Protein AF-X1RRY5-F1 (afdb_monomer)

Secondary structure (DSSP, 8-state):
---HHHHHHHHHHHHHHHHHT-HHHHHHHHHHHTHHHHHHHHHHHHHHHHHHHHHHHHHHHHHHHHHHHIIIIIHHHHHHHHHHH--TT--SEEEEEEEEEE-TTS-EEEEEEEEEEEETTEEES-STTTS-HHHHHHHHHHHHHHHHHSTT---SEEEEES--SS--HHHHHHHHHHHHHHHHTT-EEEEE-S-HHHHHHHHTT-

pLDDT: mean 76.03, std 10.31, range [38.22, 95.12]

Mean predicted aligned error: 13.58 Å

Organism: NCBI:txid412755

Solvent-accessible surface area (backbone atoms only — not comparable to full-atom values): 11844 Å² total; per-residue (Å²): 135,84,57,75,69,56,59,55,49,53,54,52,49,52,55,51,26,58,76,68,72,39,50,72,56,53,53,51,48,54,51,62,74,39,39,69,58,54,50,50,50,53,53,50,51,52,50,52,51,52,49,51,52,50,50,52,52,51,54,42,52,52,37,53,52,51,48,50,52,42,45,68,55,47,29,55,48,24,48,60,45,44,64,57,55,57,64,100,83,66,73,70,62,40,83,69,41,57,48,59,51,56,41,99,86,65,49,65,66,48,90,51,81,41,62,35,17,30,36,87,92,37,79,44,97,47,23,82,81,69,49,54,72,66,56,50,46,52,47,50,50,25,45,53,49,43,56,54,70,39,93,84,49,89,60,58,57,48,82,41,72,52,80,67,79,88,70,57,75,67,47,51,54,33,48,53,54,50,53,51,55,42,44,77,68,69,33,46,76,48,78,46,62,89,50,64,64,62,52,52,59,57,57,73,76,110

InterPro domains:
  IPR027417 P-loop containing nucleoside triphosphate hydrolase [G3DSA:3.40.50.300] (3-206)
  IPR027417 P-loop containing nucleoside triphosphate hydrolase [SSF52540] (44-201)

Foldseek 3Di:
DPDPVVVVVVVVVCVVCVVVVNNVVVVVVVCVVCVVVVVVVVVVVVVVVVVVVVVLVVQQVVLVVLQCCQAPQVFVQLQVQLVLLDDPPDAQKAFPGKDADADPVRGGPHSDIFTWIDGPNHTDPHSVVVDDPQSVLSSVVSSQLSVCPDPPNPALEDEEEASDDDDDPVSLVSVLVVVLVSVVVSHHYHYHHPDPVSVVSNVVSD

Nearest PDB structures (foldseek):
  1f2u-assembly1_D  TM=7.665E-01  e=2.474E-08  Pyrococcus furiosus
  4ncj-assembly3_C  TM=6.886E-01  e=1.587E-07  Pyrococcus furiosus DSM 3638
  3qks-assembly1_B  TM=6.346E-01  e=1.402E-07  Pyrococcus furiosus
  1f2t-assembly1_B  TM=6.548E-01  e=1.688E-07  Pyrococcus furiosus
  3qkt-assembly1_B  TM=6.206E-01  e=3.136E-07  Pyrococcus furiosus

Radius of gyration: 31.59 Å; Cα contacts (8 Å, |Δi|>4): 177; chains: 1; bounding box: 69×40×79 Å

Structure (mmCIF, N/CA/C/O backbone):
data_AF-X1RRY5-F1
#
_entry.id   AF-X1RRY5-F1
#
loop_
_atom_site.group_PDB
_atom_site.id
_atom_site.type_symbol
_atom_site.label_atom_id
_atom_site.label_alt_id
_atom_site.label_comp_id
_atom_site.label_asym_id
_atom_site.label_entity_id
_atom_site.label_seq_id
_atom_site.pdbx_PDB_ins_code
_atom_site.Cartn_x
_atom_site.Cartn_y
_atom_site.Cartn_z
_atom_site.occupancy
_atom_site.B_iso_or_equiv
_atom_site.auth_seq_id
_atom_site.auth_comp_id
_atom_site.auth_asym_id
_atom_site.auth_atom_id
_atom_site.pdbx_PDB_model_num
ATOM 1 N N . TRP A 1 1 ? 42.798 -5.685 -22.541 1.00 38.22 1 TRP A N 1
ATOM 2 C CA . TRP A 1 1 ? 44.192 -5.274 -22.764 1.00 38.22 1 TRP A CA 1
ATOM 3 C C . TRP A 1 1 ? 44.321 -4.866 -24.220 1.00 38.22 1 TRP A C 1
ATOM 5 O O . TRP A 1 1 ? 44.500 -5.732 -25.066 1.00 38.22 1 TRP A O 1
ATOM 15 N N . VAL A 1 2 ? 44.098 -3.585 -24.525 1.00 46.69 2 VAL A N 1
ATOM 16 C CA . VAL A 1 2 ? 44.410 -3.027 -25.852 1.00 46.69 2 VAL A CA 1
ATOM 17 C C . VAL A 1 2 ? 45.930 -2.854 -25.893 1.00 46.69 2 VAL A C 1
ATOM 19 O O . VAL A 1 2 ? 46.522 -2.419 -24.906 1.00 46.69 2 VAL A O 1
ATOM 22 N N . SER A 1 3 ? 46.572 -3.341 -26.953 1.00 50.16 3 SER A N 1
ATOM 23 C CA . SER A 1 3 ? 48.033 -3.338 -27.069 1.00 50.16 3 SER A CA 1
ATOM 24 C C . SER A 1 3 ? 48.524 -1.908 -27.328 1.00 50.16 3 SER A C 1
ATOM 26 O O . SER A 1 3 ? 47.994 -1.283 -28.241 1.00 50.16 3 SER A O 1
ATOM 28 N N . PRO A 1 4 ? 49.553 -1.400 -26.624 1.00 57.72 4 PRO A N 1
ATOM 29 C CA . PRO A 1 4 ? 50.087 -0.042 -26.821 1.00 57.72 4 PRO A CA 1
ATOM 30 C C . PRO A 1 4 ? 50.604 0.234 -28.249 1.00 57.72 4 PRO A C 1
ATOM 32 O O . PRO A 1 4 ? 50.791 1.382 -28.638 1.00 57.72 4 PRO A O 1
ATOM 35 N N . MET A 1 5 ? 50.804 -0.814 -29.057 1.00 55.56 5 MET A N 1
ATOM 36 C CA . MET A 1 5 ? 51.104 -0.713 -30.491 1.00 55.56 5 MET A CA 1
ATOM 37 C C . MET A 1 5 ? 49.895 -0.303 -31.353 1.00 55.56 5 MET A C 1
ATOM 39 O O . MET A 1 5 ? 50.088 0.249 -32.431 1.00 55.56 5 MET A O 1
ATOM 43 N N . SER A 1 6 ? 48.667 -0.577 -30.901 1.00 62.84 6 SER A N 1
ATOM 44 C CA . SER A 1 6 ? 47.429 -0.202 -31.599 1.00 62.84 6 SER A CA 1
ATOM 45 C C . SER A 1 6 ? 47.224 1.309 -31.552 1.00 62.84 6 SER A C 1
ATOM 47 O O . SER A 1 6 ? 47.024 1.936 -32.587 1.00 62.84 6 SER A O 1
ATOM 49 N N . ASP A 1 7 ? 47.384 1.893 -30.364 1.00 65.19 7 ASP A N 1
ATOM 50 C CA . ASP A 1 7 ? 47.193 3.326 -30.126 1.00 65.19 7 ASP A CA 1
ATOM 51 C C . ASP A 1 7 ? 48.247 4.161 -30.873 1.00 65.19 7 ASP A C 1
ATOM 53 O O . ASP A 1 7 ? 47.936 5.185 -31.475 1.00 65.19 7 ASP A O 1
ATOM 57 N N . ALA A 1 8 ? 49.499 3.687 -30.913 1.00 68.31 8 ALA A N 1
ATOM 58 C CA . ALA A 1 8 ? 50.568 4.339 -31.668 1.00 68.31 8 ALA A CA 1
ATOM 59 C C . ALA A 1 8 ? 50.309 4.340 -33.187 1.00 68.31 8 ALA A C 1
ATOM 61 O O . ALA A 1 8 ? 50.636 5.316 -33.861 1.00 68.31 8 ALA A O 1
ATOM 62 N N . ASN A 1 9 ? 49.707 3.272 -33.721 1.00 70.12 9 ASN A N 1
ATOM 63 C CA . ASN A 1 9 ? 49.341 3.182 -35.135 1.00 70.12 9 ASN A CA 1
ATOM 64 C C . ASN A 1 9 ? 48.160 4.092 -35.494 1.00 70.12 9 ASN A C 1
ATOM 66 O O . ASN A 1 9 ? 48.174 4.688 -36.568 1.00 70.12 9 ASN A O 1
ATOM 70 N N . GLU A 1 10 ? 47.158 4.219 -34.619 1.00 72.06 10 GLU A N 1
ATOM 71 C CA . GLU A 1 10 ? 46.027 5.132 -34.841 1.00 72.06 10 GLU A CA 1
ATOM 72 C C . GLU A 1 10 ? 46.480 6.598 -34.862 1.00 72.06 10 GLU A C 1
ATOM 74 O O . GLU A 1 10 ? 46.083 7.349 -35.753 1.00 72.06 10 GLU A O 1
ATOM 79 N N . ILE A 1 11 ? 47.386 6.986 -33.956 1.00 74.88 11 ILE A N 1
ATOM 80 C CA . ILE A 1 11 ? 47.962 8.342 -33.909 1.00 74.88 11 ILE A CA 1
ATOM 81 C C . ILE A 1 11 ? 48.774 8.645 -35.179 1.00 74.88 11 ILE A C 1
ATOM 83 O O . ILE A 1 11 ? 48.648 9.721 -35.758 1.00 74.88 11 ILE A O 1
ATOM 87 N N . LEU A 1 12 ? 49.584 7.687 -35.643 1.00 70.62 12 LEU A N 1
ATOM 88 C CA . LEU A 1 12 ? 50.379 7.835 -36.867 1.00 70.62 12 LEU A CA 1
ATOM 89 C C . LEU A 1 12 ? 49.506 7.949 -38.120 1.00 70.62 12 LEU A C 1
ATOM 91 O O . LEU A 1 12 ? 49.808 8.761 -38.989 1.00 70.62 12 LEU A O 1
ATOM 95 N N . LYS A 1 13 ? 48.431 7.156 -38.209 1.00 73.12 13 LYS A N 1
ATOM 96 C CA . LYS A 1 13 ? 47.470 7.203 -39.320 1.00 73.12 13 LYS A CA 1
ATOM 97 C C . LYS A 1 13 ? 46.772 8.567 -39.376 1.00 73.12 13 LYS A C 1
ATOM 99 O O . LYS A 1 13 ? 46.723 9.172 -40.439 1.00 73.12 13 LYS A O 1
ATOM 104 N N . HIS A 1 14 ? 46.340 9.084 -38.224 1.00 74.50 14 HIS A N 1
ATOM 105 C CA . HIS A 1 14 ? 45.691 10.392 -38.113 1.00 74.50 14 HIS A CA 1
ATOM 106 C C . HIS A 1 14 ? 46.596 11.551 -38.570 1.00 74.50 14 HIS A C 1
ATOM 108 O O . HIS A 1 14 ? 46.177 12.382 -39.369 1.00 74.50 14 HIS A O 1
ATOM 114 N N . GLU A 1 15 ? 47.850 11.599 -38.111 1.00 73.75 15 GLU A N 1
ATOM 115 C CA . GLU A 1 15 ? 48.814 12.627 -38.545 1.00 73.75 15 GLU A CA 1
ATOM 116 C C . GLU A 1 15 ? 49.152 12.519 -40.042 1.00 73.75 15 GLU A C 1
ATOM 118 O O . GLU A 1 15 ? 49.325 13.530 -40.723 1.00 73.75 15 GLU A O 1
ATOM 123 N N . LEU A 1 16 ? 49.217 11.299 -40.586 1.00 71.75 16 LEU A N 1
ATOM 124 C CA . LEU A 1 16 ? 49.472 11.081 -42.012 1.00 71.75 16 LEU A CA 1
ATOM 125 C C . LEU A 1 16 ? 48.303 11.572 -42.882 1.00 71.75 16 LEU A C 1
ATOM 127 O O . LEU A 1 16 ? 48.531 12.214 -43.908 1.00 71.75 16 LEU A O 1
ATOM 131 N N . ASP A 1 17 ? 47.069 11.298 -42.456 1.00 73.88 17 ASP A N 1
ATOM 132 C CA . ASP A 1 17 ? 45.843 11.708 -43.147 1.00 73.88 17 ASP A CA 1
ATOM 133 C C . ASP A 1 17 ? 45.640 13.230 -43.107 1.00 73.88 17 ASP A C 1
ATOM 135 O O . ASP A 1 17 ? 45.207 13.818 -44.102 1.00 73.88 17 ASP A O 1
ATOM 1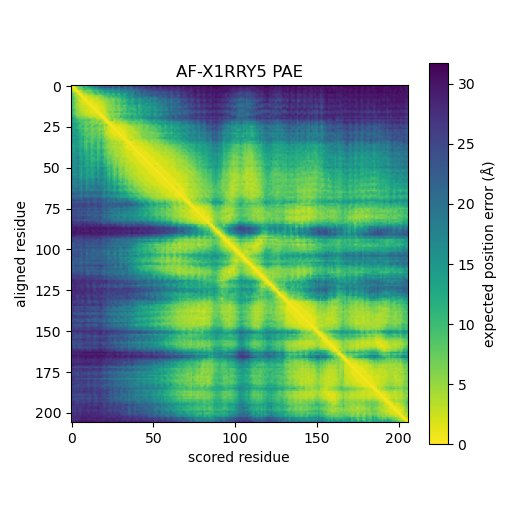39 N N . ALA A 1 18 ? 46.034 13.875 -42.003 1.00 76.31 18 ALA A N 1
ATOM 140 C CA . ALA A 1 18 ? 46.035 15.328 -41.858 1.00 76.31 18 ALA A CA 1
ATOM 141 C C . ALA A 1 18 ? 47.017 16.012 -42.815 1.00 76.31 18 ALA A C 1
ATOM 143 O O . ALA A 1 18 ? 46.678 16.975 -43.505 1.00 76.31 18 ALA A O 1
ATOM 144 N N . VAL A 1 19 ? 48.234 15.472 -42.924 1.00 75.50 19 VAL A N 1
ATOM 145 C CA . VAL A 1 19 ? 49.254 15.974 -43.857 1.00 75.50 19 VAL A CA 1
ATOM 146 C C . VAL A 1 19 ? 48.857 15.727 -45.319 1.00 75.50 19 VAL A C 1
ATOM 148 O O . VAL A 1 19 ? 49.171 16.543 -46.187 1.00 75.50 19 VAL A O 1
ATOM 151 N N . ALA A 1 20 ? 48.159 14.625 -45.605 1.00 75.19 20 ALA A N 1
ATOM 152 C CA . ALA A 1 20 ? 47.679 14.281 -46.943 1.00 75.19 20 ALA A CA 1
ATOM 153 C C . ALA A 1 20 ? 46.374 15.000 -47.344 1.00 75.19 20 ALA A C 1
ATOM 155 O O . ALA A 1 20 ? 46.004 14.968 -48.521 1.00 75.19 20 ALA A O 1
ATOM 156 N N . GLY A 1 21 ? 45.681 15.652 -46.400 1.00 75.06 21 GLY A N 1
ATOM 157 C CA . GLY A 1 21 ? 44.377 16.282 -46.626 1.00 75.06 21 GLY A CA 1
ATOM 158 C C . GLY A 1 21 ? 43.253 15.276 -46.908 1.00 75.06 21 GLY A C 1
ATOM 159 O O . GLY A 1 21 ? 42.285 15.613 -47.587 1.00 75.06 21 GLY A O 1
ATOM 160 N N . THR A 1 22 ? 43.394 14.032 -46.437 1.00 79.31 22 THR A N 1
ATOM 161 C CA . THR A 1 22 ? 42.463 12.915 -46.681 1.00 79.31 22 THR A CA 1
ATOM 162 C C . THR A 1 22 ? 41.660 12.514 -45.447 1.00 79.31 22 THR A C 1
ATOM 164 O O . THR A 1 22 ? 41.006 11.474 -45.466 1.00 79.31 22 THR A O 1
ATOM 167 N N . GLU A 1 23 ? 41.668 13.337 -44.396 1.00 76.38 23 GLU A N 1
ATOM 168 C CA . GLU A 1 23 ? 40.960 13.105 -43.127 1.00 76.38 23 GLU A CA 1
ATOM 169 C C . GLU A 1 23 ? 39.504 12.654 -43.342 1.00 76.38 23 GLU A C 1
ATOM 171 O O . GLU A 1 23 ? 39.083 11.612 -42.835 1.00 76.38 23 GLU A O 1
ATOM 176 N N . ASP A 1 24 ? 38.762 13.369 -44.192 1.00 73.50 24 ASP A N 1
ATOM 177 C CA . ASP A 1 24 ? 37.364 13.058 -44.512 1.00 73.50 24 ASP A CA 1
ATOM 178 C C . ASP A 1 24 ? 37.197 11.687 -45.195 1.00 73.50 24 ASP A C 1
ATOM 180 O O . ASP A 1 24 ? 36.213 10.977 -44.972 1.00 73.50 24 ASP A O 1
ATOM 184 N N . ILE A 1 25 ? 38.168 11.286 -46.024 1.00 76.62 25 ILE A N 1
ATOM 185 C CA . ILE A 1 25 ? 38.157 10.007 -46.747 1.00 76.62 25 ILE A CA 1
ATOM 186 C C . ILE A 1 25 ? 38.463 8.856 -45.786 1.00 76.62 25 ILE A C 1
ATOM 188 O O . ILE A 1 25 ? 37.812 7.814 -45.862 1.00 76.62 25 ILE A O 1
ATOM 192 N N . SER A 1 26 ? 39.392 9.043 -44.851 1.00 76.69 26 SER A N 1
ATOM 193 C CA . SER A 1 26 ? 39.705 8.041 -43.827 1.00 76.69 26 SER A CA 1
ATOM 194 C C . SER A 1 26 ? 38.541 7.810 -42.868 1.00 76.69 26 SER A C 1
ATOM 196 O O . SER A 1 26 ? 38.228 6.661 -42.558 1.00 76.69 26 SER A O 1
ATOM 198 N N . ILE A 1 27 ? 37.818 8.867 -42.488 1.00 78.00 27 ILE A N 1
ATOM 199 C CA . ILE A 1 27 ? 36.580 8.746 -41.704 1.00 78.00 27 ILE A CA 1
ATOM 200 C C . ILE A 1 27 ? 35.523 7.949 -42.481 1.00 78.00 27 ILE A C 1
ATOM 202 O O . ILE A 1 27 ? 34.868 7.071 -41.917 1.00 78.00 27 ILE A O 1
ATOM 206 N N . LEU A 1 28 ? 35.360 8.213 -43.783 1.00 75.81 28 LEU A N 1
ATOM 207 C CA . LEU A 1 28 ? 34.430 7.459 -44.629 1.00 75.81 28 LEU A CA 1
ATOM 208 C C . LEU A 1 28 ? 34.811 5.976 -44.734 1.00 75.81 28 LEU A C 1
ATOM 210 O O . LEU A 1 28 ? 33.925 5.124 -44.675 1.00 75.81 28 LEU A O 1
ATOM 214 N N . ILE A 1 29 ? 36.102 5.658 -44.854 1.00 80.69 29 ILE A N 1
ATOM 215 C CA . ILE A 1 29 ? 36.597 4.275 -44.874 1.00 80.69 29 ILE A CA 1
ATOM 216 C C . ILE A 1 29 ? 36.283 3.585 -43.544 1.00 80.69 29 ILE A C 1
ATOM 218 O O . ILE A 1 29 ? 35.663 2.523 -43.551 1.00 80.69 29 ILE A O 1
ATOM 222 N N . ASP A 1 30 ? 36.607 4.214 -42.414 1.00 81.50 30 ASP A N 1
ATOM 223 C CA . ASP A 1 30 ? 36.363 3.646 -41.086 1.00 81.50 30 ASP A CA 1
ATOM 224 C C . ASP A 1 30 ? 34.855 3.422 -40.828 1.00 81.50 30 ASP A C 1
ATOM 226 O O . ASP A 1 30 ? 34.456 2.397 -40.265 1.00 81.50 30 ASP A O 1
ATOM 230 N N . LEU A 1 31 ? 33.990 4.337 -41.287 1.00 78.69 31 LEU A N 1
ATOM 231 C CA . LEU A 1 31 ? 32.529 4.193 -41.214 1.00 78.69 31 LEU A CA 1
ATOM 232 C C . LEU A 1 31 ? 32.008 3.028 -42.068 1.00 78.69 31 LEU A C 1
ATOM 234 O O . LEU A 1 31 ? 31.083 2.323 -41.653 1.00 78.69 31 LEU A O 1
ATOM 238 N N . VAL A 1 32 ? 32.581 2.814 -43.254 1.00 80.69 32 VAL A N 1
ATOM 239 C CA . VAL A 1 32 ? 32.208 1.707 -44.148 1.00 80.69 32 VAL A CA 1
ATOM 240 C C . VAL A 1 32 ? 32.717 0.370 -43.604 1.00 80.69 32 VAL A C 1
ATOM 242 O O . VAL A 1 32 ? 31.966 -0.606 -43.590 1.00 80.69 32 VAL A O 1
ATOM 245 N N . GLU A 1 33 ? 33.945 0.317 -43.089 1.00 85.81 33 GLU A N 1
ATOM 246 C CA . GLU A 1 33 ? 34.523 -0.889 -42.485 1.00 85.81 33 GLU A CA 1
ATOM 247 C C . GLU A 1 33 ? 33.758 -1.316 -41.226 1.00 85.81 33 GLU A C 1
ATOM 249 O O . GLU A 1 33 ? 33.447 -2.499 -41.048 1.00 85.81 33 GLU A O 1
ATOM 254 N N . LYS A 1 34 ? 33.360 -0.351 -40.387 1.00 88.06 34 LYS A N 1
ATOM 255 C CA . LYS A 1 34 ? 32.590 -0.595 -39.156 1.00 88.06 34 LYS A CA 1
ATOM 256 C C . LYS A 1 34 ? 31.075 -0.568 -39.359 1.00 88.06 34 LYS A C 1
ATOM 258 O O . LYS A 1 34 ? 30.329 -0.670 -38.385 1.00 88.06 34 LYS A O 1
ATOM 263 N N . GLN A 1 35 ? 30.576 -0.517 -40.597 1.00 85.38 35 GLN A N 1
ATOM 264 C CA . GLN A 1 35 ? 29.143 -0.391 -40.902 1.00 85.38 35 GLN A CA 1
ATOM 265 C C . GLN A 1 35 ? 28.271 -1.424 -40.163 1.00 85.38 35 GLN A C 1
ATOM 267 O O . GLN A 1 35 ? 27.190 -1.099 -39.667 1.00 85.38 35 GLN A O 1
ATOM 272 N N . LYS A 1 36 ? 28.734 -2.679 -40.058 1.00 86.94 36 LYS A N 1
ATOM 273 C CA . LYS A 1 36 ? 28.009 -3.746 -39.343 1.00 86.94 36 LYS A CA 1
ATOM 274 C C . LYS A 1 36 ? 27.935 -3.506 -37.833 1.00 86.94 36 LYS A C 1
ATOM 276 O O . LYS A 1 36 ? 26.926 -3.853 -37.225 1.00 86.94 36 LYS A O 1
ATOM 281 N N . GLU A 1 37 ? 28.984 -2.956 -37.231 1.00 87.06 37 GLU A N 1
ATOM 282 C CA . GLU A 1 37 ? 29.030 -2.637 -35.799 1.00 87.06 37 GLU A CA 1
ATOM 283 C C . GLU A 1 37 ? 28.176 -1.411 -35.488 1.00 87.06 37 GLU A C 1
ATOM 285 O O . GLU A 1 37 ? 27.366 -1.450 -34.564 1.00 87.06 37 GLU A O 1
ATOM 290 N N . ILE A 1 38 ? 28.265 -0.379 -36.331 1.00 86.12 38 ILE A N 1
ATOM 291 C CA . ILE A 1 38 ? 27.430 0.824 -36.256 1.00 86.12 38 ILE A CA 1
ATOM 292 C C . ILE A 1 38 ? 25.949 0.439 -36.333 1.00 86.12 38 ILE A C 1
ATOM 294 O O . ILE A 1 38 ? 25.160 0.831 -35.476 1.00 86.12 38 ILE A O 1
ATOM 298 N N . LYS A 1 39 ? 25.570 -0.409 -37.300 1.00 90.62 39 LYS A N 1
ATOM 299 C CA . LYS A 1 39 ? 24.193 -0.901 -37.428 1.00 90.62 39 LYS A CA 1
ATOM 300 C C . LYS A 1 39 ? 23.721 -1.642 -36.175 1.00 90.62 39 LYS A C 1
ATOM 302 O O . LYS A 1 39 ? 22.631 -1.369 -35.688 1.00 90.62 39 LYS A O 1
ATOM 307 N N . LYS A 1 40 ? 24.549 -2.534 -35.619 1.00 90.19 40 LYS A N 1
ATOM 308 C CA . LYS A 1 40 ? 24.222 -3.230 -34.364 1.00 90.19 40 LYS A CA 1
ATOM 309 C C . LYS A 1 40 ? 24.049 -2.262 -33.195 1.00 90.19 40 LYS A C 1
ATOM 311 O O . LYS A 1 40 ? 23.169 -2.482 -32.373 1.00 90.19 40 LYS A O 1
ATOM 316 N N . SER A 1 41 ? 24.868 -1.213 -33.117 1.00 89.00 41 SER A N 1
ATOM 317 C CA . SER A 1 41 ? 24.751 -0.183 -32.081 1.00 89.00 41 SER A CA 1
ATOM 318 C C . SER A 1 41 ? 23.397 0.521 -32.157 1.00 89.00 41 SER A C 1
ATOM 320 O O . SER A 1 41 ? 22.712 0.620 -31.142 1.00 89.00 41 SER A O 1
ATOM 322 N N . PHE A 1 42 ? 22.970 0.921 -33.359 1.00 91.50 42 PHE A N 1
ATOM 323 C CA . PHE A 1 42 ? 21.642 1.503 -33.572 1.00 91.50 42 PHE A CA 1
ATOM 324 C C . PHE A 1 42 ? 20.511 0.531 -33.225 1.00 91.50 42 PHE A C 1
ATOM 326 O O . PHE A 1 42 ? 19.545 0.928 -32.578 1.00 91.50 42 PHE A O 1
ATOM 333 N N . ASP A 1 43 ? 20.633 -0.746 -33.601 1.00 92.50 43 ASP A N 1
ATOM 334 C CA . ASP A 1 43 ? 19.626 -1.761 -33.273 1.00 92.50 43 ASP A CA 1
ATOM 335 C C . ASP A 1 43 ? 19.509 -1.960 -31.747 1.00 92.50 43 ASP A C 1
ATOM 337 O O . ASP A 1 43 ? 18.405 -2.042 -31.208 1.00 92.50 43 ASP A O 1
ATOM 341 N N . ILE A 1 44 ? 20.638 -1.994 -31.028 1.00 93.00 44 ILE A N 1
ATOM 342 C CA . ILE A 1 44 ? 20.664 -2.087 -29.560 1.00 93.00 44 ILE A CA 1
ATOM 343 C C . ILE A 1 44 ? 20.035 -0.846 -28.931 1.00 93.00 44 ILE A C 1
ATOM 345 O O . ILE A 1 44 ? 19.229 -0.975 -28.012 1.00 93.00 44 ILE A O 1
ATOM 349 N N . GLU A 1 45 ? 20.377 0.345 -29.415 1.00 94.06 45 GLU A N 1
ATOM 350 C CA . GLU A 1 45 ? 19.820 1.597 -28.908 1.00 94.06 45 GLU A CA 1
ATOM 351 C C . GLU A 1 45 ? 18.301 1.657 -29.115 1.00 94.06 45 GLU A C 1
ATOM 353 O O . GLU A 1 45 ? 17.565 1.978 -28.181 1.00 94.06 45 GLU A O 1
ATOM 358 N N . ALA A 1 46 ? 17.817 1.230 -30.283 1.00 94.31 46 ALA A N 1
ATOM 359 C CA . ALA A 1 46 ? 16.391 1.119 -30.567 1.00 94.31 46 ALA A CA 1
ATOM 360 C C . ALA A 1 46 ? 15.684 0.126 -29.627 1.00 94.31 46 ALA A C 1
ATOM 362 O O . ALA A 1 46 ? 14.601 0.420 -29.116 1.00 94.31 46 ALA A O 1
ATOM 363 N N . ILE A 1 47 ? 16.298 -1.031 -29.346 1.00 94.00 47 ILE A N 1
ATOM 364 C CA . ILE A 1 47 ? 15.762 -2.007 -28.384 1.00 94.00 47 ILE A CA 1
ATOM 365 C C . ILE A 1 47 ? 15.731 -1.419 -26.972 1.00 94.00 47 ILE A C 1
ATOM 367 O O . ILE A 1 47 ? 14.727 -1.559 -26.273 1.00 94.00 47 ILE A O 1
ATOM 371 N N . LEU A 1 48 ? 16.806 -0.757 -26.537 1.00 94.31 48 LEU A N 1
ATOM 372 C CA . LEU A 1 48 ? 16.880 -0.131 -25.217 1.00 94.31 48 LEU A CA 1
ATOM 373 C C . LEU A 1 48 ? 15.808 0.945 -25.051 1.00 94.31 48 LEU A C 1
ATOM 375 O O . LEU A 1 48 ? 15.173 1.011 -23.998 1.00 94.31 48 LEU A O 1
ATOM 379 N N . GLU A 1 49 ? 15.570 1.751 -26.081 1.00 94.81 49 GLU A N 1
ATOM 380 C CA . GLU A 1 49 ? 14.519 2.763 -26.055 1.00 94.81 49 GLU A CA 1
ATOM 381 C C . GLU A 1 49 ? 13.123 2.124 -26.028 1.00 94.81 49 GLU A C 1
ATOM 383 O O . GLU A 1 49 ? 12.280 2.505 -25.212 1.00 94.81 49 GLU A O 1
ATOM 388 N N . GLY A 1 50 ? 12.909 1.058 -26.806 1.00 95.12 50 GLY A N 1
ATOM 389 C CA . GLY A 1 50 ? 11.685 0.258 -26.744 1.00 95.12 50 GLY A CA 1
ATOM 390 C C . GLY A 1 50 ? 11.430 -0.341 -25.355 1.00 95.12 50 GLY A C 1
ATOM 391 O O . GLY A 1 50 ? 10.305 -0.298 -24.854 1.00 95.12 50 GLY A O 1
ATOM 392 N N . LEU A 1 51 ? 12.471 -0.844 -24.684 1.00 93.69 51 LEU A N 1
ATOM 393 C CA . LEU A 1 51 ? 12.376 -1.372 -23.319 1.00 93.69 51 LEU A CA 1
ATOM 394 C C . LEU A 1 51 ? 12.057 -0.281 -22.291 1.00 93.69 51 LEU A C 1
ATOM 396 O O . LEU A 1 51 ? 11.287 -0.535 -21.361 1.00 93.69 51 LEU A O 1
ATOM 400 N N . LYS A 1 52 ? 12.612 0.929 -22.441 1.00 93.31 52 LYS A N 1
ATOM 401 C CA . LYS A 1 52 ? 12.266 2.068 -21.575 1.00 93.31 52 LYS A CA 1
ATOM 402 C C . LYS A 1 52 ? 10.793 2.437 -21.712 1.00 93.31 52 LYS A C 1
ATOM 404 O O . LYS A 1 52 ? 10.126 2.615 -20.691 1.00 93.31 52 LYS A O 1
ATOM 409 N N . GLU A 1 53 ? 10.275 2.506 -22.936 1.00 93.00 53 GLU A N 1
ATOM 410 C CA . GLU A 1 53 ? 8.869 2.853 -23.159 1.00 93.00 53 GLU A CA 1
ATOM 411 C C . GLU A 1 53 ? 7.928 1.741 -22.679 1.00 93.00 53 GLU A C 1
ATOM 413 O O . GLU A 1 53 ? 6.912 2.017 -22.033 1.00 93.00 53 GLU A O 1
ATOM 418 N N . LEU A 1 54 ? 8.296 0.472 -22.889 1.00 93.19 54 LEU A N 1
ATOM 419 C CA . LEU A 1 54 ? 7.547 -0.660 -22.345 1.00 93.19 54 LEU A CA 1
ATOM 420 C C . LEU A 1 54 ? 7.503 -0.609 -20.816 1.00 93.19 54 LEU A C 1
ATOM 422 O O . LEU A 1 54 ? 6.426 -0.712 -20.230 1.00 93.19 54 LEU A O 1
ATOM 426 N N . ARG A 1 55 ? 8.653 -0.402 -20.162 1.00 89.75 55 ARG A N 1
ATOM 427 C CA . ARG A 1 55 ? 8.728 -0.258 -18.702 1.00 89.75 55 ARG A CA 1
ATOM 428 C C . ARG A 1 55 ? 7.804 0.853 -18.216 1.00 89.75 55 ARG A C 1
ATOM 430 O O . ARG A 1 55 ? 7.029 0.632 -17.291 1.00 89.75 55 ARG A O 1
ATOM 437 N N . LYS A 1 56 ? 7.859 2.025 -18.850 1.00 88.50 56 LYS A N 1
ATOM 438 C CA . LYS A 1 56 ? 7.006 3.167 -18.509 1.00 88.50 56 LYS A CA 1
ATOM 439 C C . LYS A 1 56 ? 5.522 2.823 -18.658 1.00 88.50 56 LYS A C 1
ATOM 441 O O . LYS A 1 56 ? 4.736 3.139 -17.769 1.00 88.50 56 LYS A O 1
ATOM 446 N N . THR A 1 57 ? 5.150 2.139 -19.736 1.00 89.69 57 THR A N 1
ATOM 447 C CA . THR A 1 57 ? 3.768 1.706 -19.986 1.00 89.69 57 THR A CA 1
ATOM 448 C C . THR A 1 57 ? 3.279 0.734 -18.912 1.00 89.69 57 THR A C 1
ATOM 450 O O . THR A 1 57 ? 2.187 0.905 -18.370 1.00 89.69 57 THR A O 1
ATOM 453 N N . VAL A 1 58 ? 4.102 -0.255 -18.556 1.00 90.06 58 VAL A N 1
ATOM 454 C CA . VAL A 1 58 ? 3.792 -1.221 -17.493 1.00 90.06 58 VAL A CA 1
ATOM 455 C C . VAL A 1 58 ? 3.670 -0.523 -16.139 1.00 90.06 58 VAL A C 1
ATOM 457 O O . VAL A 1 58 ? 2.702 -0.768 -15.423 1.00 90.06 58 VAL A O 1
ATOM 460 N N . ASP A 1 59 ? 4.597 0.376 -15.802 1.00 86.94 59 ASP A N 1
ATOM 461 C CA . ASP A 1 59 ? 4.568 1.127 -14.543 1.00 86.94 59 ASP A CA 1
ATOM 462 C C . ASP A 1 59 ? 3.283 1.967 -14.420 1.00 86.94 59 ASP A C 1
ATOM 464 O O . ASP A 1 59 ? 2.646 1.961 -13.363 1.00 86.94 59 ASP A O 1
ATOM 468 N N . GLN A 1 60 ? 2.847 2.624 -15.504 1.00 87.25 60 GLN A N 1
ATOM 469 C CA . GLN A 1 60 ? 1.576 3.357 -15.526 1.00 87.25 60 GLN A CA 1
ATOM 470 C C . GLN A 1 60 ? 0.372 2.424 -15.375 1.00 87.25 60 GLN A C 1
ATOM 472 O O . GLN A 1 60 ? -0.502 2.678 -14.547 1.00 87.25 60 GLN A O 1
ATOM 477 N N . TYR A 1 61 ? 0.328 1.325 -16.132 1.00 88.06 61 TYR A N 1
ATOM 478 C CA . TYR A 1 61 ? -0.784 0.377 -16.074 1.00 88.06 61 TYR A CA 1
ATOM 479 C C . TYR A 1 61 ? -0.950 -0.228 -14.675 1.00 88.06 61 TYR A C 1
ATOM 481 O O . TYR A 1 61 ? -2.051 -0.231 -14.119 1.00 88.06 61 TYR A O 1
ATOM 489 N N . VAL A 1 62 ? 0.150 -0.708 -14.087 1.00 86.81 62 VAL A N 1
ATOM 490 C CA . VAL A 1 62 ? 0.161 -1.276 -12.734 1.00 86.81 62 VAL A CA 1
ATOM 491 C C . VAL A 1 62 ? -0.247 -0.222 -11.714 1.00 86.81 62 VAL A C 1
ATOM 493 O O . VAL A 1 62 ? -1.058 -0.518 -10.840 1.00 86.81 62 VAL A O 1
ATOM 496 N N . GLY A 1 63 ? 0.258 1.008 -11.840 1.00 84.62 63 GLY A N 1
ATOM 497 C CA . GLY A 1 63 ? -0.132 2.108 -10.965 1.00 84.62 63 GLY A CA 1
ATOM 498 C C . GLY A 1 63 ? -1.640 2.369 -11.000 1.00 84.62 63 GLY A C 1
ATOM 499 O O . GLY A 1 63 ? -2.268 2.445 -9.949 1.00 84.62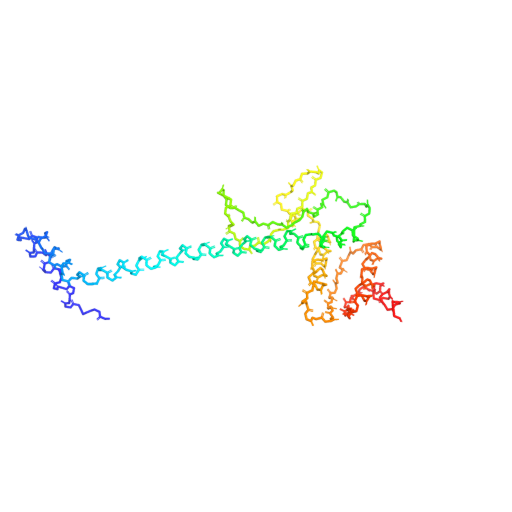 63 GLY A O 1
ATOM 500 N N . VAL A 1 64 ? -2.240 2.444 -12.193 1.00 84.31 64 VAL A N 1
ATOM 501 C CA . VAL A 1 64 ? -3.683 2.691 -12.349 1.00 84.31 64 VAL A CA 1
ATOM 502 C C . VAL A 1 64 ? -4.499 1.548 -11.754 1.00 84.31 64 VAL A C 1
ATOM 504 O O . VAL A 1 64 ? -5.467 1.798 -11.041 1.00 84.31 64 VAL A O 1
ATOM 507 N N . LYS A 1 65 ? -4.107 0.293 -12.002 1.00 85.31 65 LYS A N 1
ATOM 508 C CA . LYS A 1 65 ? -4.800 -0.876 -11.439 1.00 85.31 65 LYS A CA 1
ATOM 509 C C . LYS A 1 65 ? -4.700 -0.944 -9.923 1.00 85.31 65 LYS A C 1
ATOM 511 O O . LYS A 1 65 ? -5.691 -1.243 -9.263 1.00 85.31 65 LYS A O 1
ATOM 516 N N . MET A 1 66 ? -3.526 -0.652 -9.377 1.00 82.50 66 MET A N 1
ATOM 517 C CA . MET A 1 66 ? -3.316 -0.626 -7.936 1.00 82.50 66 MET A CA 1
ATOM 518 C C . MET A 1 66 ? -4.115 0.510 -7.287 1.00 82.50 66 MET A C 1
ATOM 520 O O . MET A 1 66 ? -4.758 0.274 -6.271 1.00 82.50 66 MET A O 1
ATOM 524 N N . LEU A 1 67 ? -4.139 1.704 -7.892 1.00 81.62 67 LEU A N 1
ATOM 525 C CA . LEU A 1 67 ? -4.968 2.813 -7.422 1.00 81.62 67 LEU A CA 1
ATOM 526 C C . LEU A 1 67 ? -6.455 2.447 -7.453 1.00 81.62 67 LEU A C 1
ATOM 528 O O . LEU A 1 67 ? -7.143 2.665 -6.468 1.00 81.62 67 LEU A O 1
ATOM 532 N N . ASP A 1 68 ? -6.946 1.847 -8.539 1.00 82.06 68 ASP A N 1
ATOM 533 C CA . ASP A 1 68 ? -8.357 1.465 -8.654 1.00 82.06 68 ASP A CA 1
ATOM 534 C C . ASP A 1 68 ? -8.769 0.466 -7.561 1.00 82.06 68 ASP A C 1
ATOM 536 O O . ASP A 1 68 ? -9.779 0.666 -6.889 1.00 82.06 68 ASP A O 1
ATOM 540 N N . ALA A 1 69 ? -7.947 -0.560 -7.320 1.00 78.75 69 ALA A N 1
ATOM 541 C CA . ALA A 1 69 ? -8.188 -1.550 -6.271 1.00 78.75 69 ALA A CA 1
ATOM 542 C C . ALA A 1 69 ? -8.152 -0.933 -4.860 1.00 78.75 69 ALA A C 1
ATOM 544 O O . ALA A 1 69 ? -8.987 -1.236 -4.009 1.00 78.75 69 ALA A O 1
ATOM 545 N N . VAL A 1 70 ? -7.191 -0.043 -4.607 1.00 77.38 70 VAL A N 1
ATOM 546 C CA . VAL A 1 70 ? -7.015 0.612 -3.305 1.00 77.38 70 VAL A CA 1
ATOM 547 C C . VAL A 1 70 ? -8.121 1.644 -3.037 1.00 77.38 70 VAL A C 1
ATOM 549 O O . VAL A 1 70 ? -8.683 1.690 -1.941 1.00 77.38 70 VAL A O 1
ATOM 552 N N . THR A 1 71 ? -8.472 2.464 -4.026 1.00 75.31 71 THR A N 1
ATOM 553 C CA . THR A 1 71 ? -9.465 3.529 -3.868 1.00 75.31 71 THR A CA 1
ATOM 554 C C . THR A 1 71 ? -10.893 2.985 -3.837 1.00 75.31 71 THR A C 1
ATOM 556 O O . THR A 1 71 ? -11.679 3.452 -3.021 1.00 75.31 71 THR A O 1
ATOM 559 N N . LYS A 1 72 ? -11.252 1.998 -4.672 1.00 73.88 72 LYS A N 1
ATOM 560 C CA . LYS A 1 72 ? -12.637 1.489 -4.713 1.00 73.88 72 LYS A CA 1
ATOM 561 C C . LYS A 1 72 ? -12.966 0.493 -3.612 1.00 73.88 72 LYS A C 1
ATOM 563 O O . LYS A 1 72 ? -14.051 0.568 -3.055 1.00 73.88 72 LYS A O 1
ATOM 568 N N . GLU A 1 73 ? -12.075 -0.456 -3.344 1.00 72.94 73 GLU A N 1
ATOM 569 C CA . GLU A 1 73 ? -12.383 -1.556 -2.422 1.00 72.94 73 GLU A CA 1
ATOM 570 C C . GLU A 1 73 ? -11.867 -1.229 -1.020 1.00 72.94 73 GLU A C 1
ATOM 572 O O . GLU A 1 73 ? -12.617 -1.220 -0.051 1.00 72.94 73 GLU A O 1
ATOM 577 N N . MET A 1 74 ? -10.586 -0.871 -0.911 1.00 75.50 74 MET A N 1
ATOM 578 C CA . MET A 1 74 ? -9.935 -0.757 0.395 1.00 75.50 74 MET A CA 1
ATOM 579 C C . MET A 1 74 ? -10.305 0.523 1.151 1.00 75.50 74 MET A C 1
ATOM 581 O O . MET A 1 74 ? -10.345 0.517 2.375 1.00 75.50 74 MET A O 1
ATOM 585 N N . THR A 1 75 ? -10.588 1.626 0.450 1.00 79.19 75 THR A N 1
ATOM 586 C CA . THR A 1 75 ? -10.938 2.896 1.113 1.00 79.19 75 THR A CA 1
ATOM 587 C C . THR A 1 75 ? -12.241 2.780 1.895 1.00 79.19 75 THR A C 1
ATOM 589 O O . THR A 1 75 ? -12.283 3.199 3.047 1.00 79.19 75 THR A O 1
ATOM 592 N N . THR A 1 76 ? -13.280 2.188 1.302 1.00 79.56 76 THR A N 1
ATOM 593 C CA . THR A 1 76 ? -14.584 2.034 1.958 1.00 79.56 76 THR A CA 1
ATOM 594 C C . THR A 1 76 ? -14.497 1.107 3.164 1.00 79.56 76 THR A C 1
ATOM 596 O O . THR A 1 76 ? -14.995 1.456 4.231 1.00 79.56 76 THR A O 1
ATOM 599 N N . ASP A 1 77 ? -13.805 -0.026 3.032 1.00 79.88 77 ASP A N 1
ATOM 600 C CA . ASP A 1 77 ? -13.633 -0.967 4.140 1.00 79.88 77 ASP A CA 1
ATOM 601 C C . ASP A 1 77 ? -12.857 -0.330 5.297 1.00 79.88 77 ASP A C 1
ATOM 603 O O . ASP A 1 77 ? -13.284 -0.395 6.449 1.00 79.88 77 ASP A O 1
ATOM 607 N N . VAL A 1 78 ? -11.742 0.344 4.996 1.00 79.50 78 VAL A N 1
ATOM 608 C CA . VAL A 1 78 ? -10.921 1.009 6.015 1.00 79.50 78 VAL A CA 1
ATOM 609 C C . VAL A 1 78 ? -11.678 2.157 6.677 1.00 79.50 78 VAL A C 1
ATOM 611 O O . VAL A 1 78 ? -11.611 2.268 7.899 1.00 79.50 78 VAL A O 1
ATOM 614 N N . MET A 1 79 ? -12.427 2.968 5.920 1.00 77.69 79 MET A N 1
ATOM 615 C CA . MET A 1 79 ? -13.276 4.026 6.488 1.00 77.69 79 MET A CA 1
ATOM 616 C C . MET A 1 79 ? -14.325 3.450 7.440 1.00 77.69 79 MET A C 1
ATOM 618 O O . MET A 1 79 ? -14.441 3.928 8.563 1.00 77.69 79 MET A O 1
ATOM 622 N N . ASN A 1 80 ? -15.014 2.375 7.048 1.00 80.62 80 ASN A N 1
ATOM 623 C CA . ASN A 1 80 ? -16.034 1.742 7.887 1.00 80.62 80 ASN A CA 1
ATOM 624 C C . ASN A 1 80 ? -15.477 1.247 9.230 1.00 80.62 80 ASN A C 1
ATOM 626 O O . ASN A 1 80 ? -16.169 1.321 10.246 1.00 80.62 80 ASN A O 1
ATOM 630 N N . TRP A 1 81 ? -14.252 0.713 9.253 1.00 76.94 81 TRP A N 1
ATOM 631 C CA . TRP A 1 81 ? -13.599 0.304 10.501 1.00 76.94 81 TRP A CA 1
ATOM 632 C C . TRP A 1 81 ? -13.077 1.501 11.293 1.00 76.94 81 TRP A C 1
ATOM 634 O O . TRP A 1 81 ? -13.234 1.540 12.510 1.00 76.94 81 TRP A O 1
ATOM 644 N N . TYR A 1 82 ? -12.505 2.494 10.614 1.00 75.38 82 TYR A N 1
ATOM 645 C CA . TYR A 1 82 ? -11.977 3.698 11.249 1.00 75.38 82 TYR A CA 1
ATOM 646 C C . TYR A 1 82 ? -13.071 4.514 11.948 1.00 75.38 82 TYR A C 1
ATOM 648 O O . TYR A 1 82 ? -12.884 4.932 13.087 1.00 75.38 82 TYR A O 1
ATOM 656 N N . ASP A 1 83 ? -14.245 4.646 11.330 1.00 75.56 83 ASP A N 1
ATOM 657 C CA . ASP A 1 83 ? -15.397 5.334 11.920 1.00 75.56 83 ASP A CA 1
ATOM 658 C C . ASP A 1 83 ? -15.923 4.646 13.191 1.00 75.56 83 ASP A C 1
ATOM 660 O O . ASP A 1 83 ? -16.519 5.309 14.038 1.00 75.56 83 ASP A O 1
ATOM 664 N N . GLN A 1 84 ? -15.684 3.339 13.357 1.00 72.94 84 GLN A N 1
ATOM 665 C CA . GLN A 1 84 ? -16.072 2.583 14.555 1.00 72.94 84 GLN A CA 1
ATOM 666 C C . GLN A 1 84 ? -15.077 2.712 15.714 1.00 72.94 84 GLN A C 1
ATOM 668 O O . GLN A 1 84 ? -15.475 2.488 16.853 1.00 72.94 84 GLN A O 1
ATOM 673 N N . ILE A 1 85 ? -13.813 3.044 15.427 1.00 69.25 85 ILE A N 1
ATOM 674 C CA . ILE A 1 85 ? -12.769 3.322 16.435 1.00 69.25 85 ILE A CA 1
ATOM 675 C C . ILE A 1 85 ? -12.797 4.795 16.863 1.00 69.25 85 ILE A C 1
ATOM 677 O O . ILE A 1 85 ? -12.073 5.207 17.763 1.00 69.25 85 ILE A O 1
ATOM 681 N N . ARG A 1 86 ? -13.609 5.630 16.212 1.00 66.12 86 ARG A N 1
ATOM 682 C CA . ARG A 1 86 ? -13.646 7.055 16.515 1.00 66.12 86 ARG A CA 1
ATOM 683 C C . ARG A 1 86 ? -14.477 7.339 17.765 1.00 66.12 86 ARG A C 1
ATOM 685 O O . ARG A 1 86 ? -15.620 6.900 17.892 1.00 66.12 86 ARG A O 1
ATOM 692 N N . THR A 1 87 ? -13.943 8.196 18.626 1.00 58.69 87 THR A N 1
ATOM 693 C CA . THR A 1 87 ? -14.681 8.819 19.729 1.00 58.69 87 THR A CA 1
ATOM 694 C C . THR A 1 87 ? -15.209 10.195 19.335 1.00 58.69 87 THR A C 1
ATOM 696 O O . THR A 1 87 ? -14.673 10.895 18.475 1.00 58.69 87 THR A O 1
ATOM 699 N N . THR A 1 88 ? -16.308 10.601 19.965 1.00 51.94 88 THR A N 1
ATOM 700 C CA . THR A 1 88 ? -17.087 11.797 19.593 1.00 51.94 88 THR A CA 1
ATOM 701 C C . THR A 1 88 ? -16.345 13.129 19.829 1.00 51.94 88 THR A C 1
ATOM 703 O O . THR A 1 88 ? -16.836 14.179 19.421 1.00 51.94 88 THR A O 1
ATOM 706 N N . GLY A 1 89 ? -15.179 13.110 20.491 1.00 48.88 89 GLY A N 1
ATOM 707 C CA . GLY A 1 89 ? -14.420 14.300 20.910 1.00 48.88 89 GLY A CA 1
ATOM 708 C C . GLY A 1 89 ? -13.147 14.604 20.112 1.00 48.88 89 GLY A C 1
ATOM 709 O O . GLY A 1 89 ? -12.408 15.519 20.475 1.00 48.88 89 GLY A O 1
ATOM 710 N N . ASP A 1 90 ? -12.860 13.842 19.061 1.00 56.34 90 ASP A N 1
ATOM 711 C CA . ASP A 1 90 ? -11.589 13.915 18.340 1.00 56.34 90 ASP A CA 1
ATOM 712 C C . ASP A 1 90 ? -11.472 15.201 17.479 1.00 56.34 90 ASP A C 1
ATOM 714 O O . ASP A 1 90 ? -12.440 15.569 16.808 1.00 56.34 90 ASP A O 1
ATOM 718 N N . PRO A 1 91 ? -10.314 15.903 17.433 1.00 55.69 91 PRO A N 1
ATOM 719 C CA . PRO A 1 91 ? -10.127 17.062 16.560 1.00 55.69 91 PRO A CA 1
ATOM 720 C C . PRO A 1 91 ? -10.380 16.707 15.093 1.00 55.69 91 PRO A C 1
ATOM 722 O O . PRO A 1 91 ? -10.025 15.610 14.655 1.00 55.69 91 PRO A O 1
ATOM 725 N N . ASP A 1 92 ? -10.942 17.680 14.366 1.00 60.78 92 ASP A N 1
ATOM 726 C CA . ASP A 1 92 ? -11.467 17.635 12.993 1.00 60.78 92 ASP A CA 1
ATOM 727 C C . ASP A 1 92 ? -10.361 17.379 11.946 1.00 60.78 92 ASP A C 1
ATOM 729 O O . ASP A 1 92 ? -10.113 18.199 11.071 1.00 60.78 92 ASP A O 1
ATOM 733 N N . VAL A 1 93 ? -9.613 16.284 12.084 1.00 58.69 93 VAL A N 1
ATOM 734 C CA . VAL A 1 93 ? -8.601 15.773 11.155 1.00 58.69 93 VAL A CA 1
ATOM 735 C C . VAL A 1 93 ? -8.934 14.306 10.917 1.00 58.69 93 VAL A C 1
ATOM 737 O O . VAL A 1 93 ? -8.812 13.479 11.821 1.00 58.69 93 VAL A O 1
ATOM 740 N N . HIS A 1 94 ? -9.357 13.993 9.700 1.00 71.00 94 HIS A N 1
ATOM 741 C CA . HIS A 1 94 ? -9.980 12.725 9.343 1.00 71.00 94 HIS A CA 1
ATOM 742 C C . HIS A 1 94 ? -9.253 12.063 8.195 1.00 71.00 94 HIS A C 1
ATOM 744 O O . HIS A 1 94 ? -8.813 12.745 7.279 1.00 71.00 94 HIS A O 1
ATOM 750 N N . PHE A 1 95 ? -9.187 10.736 8.194 1.00 73.06 95 PHE A N 1
ATOM 751 C CA . PHE A 1 95 ? -8.804 9.986 7.005 1.00 73.06 95 PHE A CA 1
ATOM 752 C C . PHE A 1 95 ? -9.800 10.260 5.865 1.00 73.06 95 PHE A C 1
ATOM 754 O O . PHE A 1 95 ? -11.006 10.119 6.044 1.00 73.06 95 PHE A O 1
ATOM 761 N N . SER A 1 96 ? -9.300 10.651 4.691 1.00 73.31 96 SER A N 1
ATOM 762 C CA . SER A 1 96 ? -10.125 10.961 3.512 1.00 73.31 96 SER A CA 1
ATOM 763 C C . SER A 1 96 ? -9.900 10.005 2.339 1.00 73.31 96 SER A C 1
ATOM 765 O O . SER A 1 96 ? -10.508 10.167 1.282 1.00 73.31 96 SER A O 1
ATOM 767 N N . GLY A 1 97 ? -9.070 8.976 2.528 1.00 78.19 97 GLY A N 1
ATOM 768 C CA . GLY A 1 97 ? -8.862 7.904 1.562 1.00 78.19 97 GLY A CA 1
ATOM 769 C C . GLY A 1 97 ? -7.404 7.696 1.180 1.00 78.19 97 GLY A C 1
ATOM 770 O O . GLY A 1 97 ? -6.479 8.268 1.759 1.00 78.19 97 GLY A O 1
ATOM 771 N N . PHE A 1 98 ? -7.202 6.853 0.175 1.00 79.94 98 PHE A N 1
ATOM 772 C CA . PHE A 1 98 ? -5.889 6.559 -0.382 1.00 79.94 98 PHE A CA 1
ATOM 773 C C . PHE A 1 98 ? -5.712 7.209 -1.758 1.00 79.94 98 PHE A C 1
ATOM 775 O O . PHE A 1 98 ? -6.646 7.248 -2.561 1.00 79.94 98 PHE A O 1
ATOM 782 N N . ASP A 1 99 ? -4.501 7.679 -2.052 1.00 78.62 99 ASP A N 1
ATOM 783 C CA . ASP A 1 99 ? -4.122 8.206 -3.370 1.00 78.62 99 ASP A CA 1
ATOM 784 C C . ASP A 1 99 ? -2.679 7.818 -3.726 1.00 78.62 99 ASP A C 1
ATOM 786 O O . ASP A 1 99 ? -1.986 7.176 -2.943 1.00 78.62 99 ASP A O 1
ATOM 790 N N . MET A 1 100 ? -2.204 8.194 -4.909 1.00 80.44 100 MET A N 1
ATOM 791 C CA . MET A 1 100 ? -0.809 8.045 -5.323 1.00 80.44 100 MET A CA 1
ATOM 792 C C . MET A 1 100 ? -0.258 9.357 -5.869 1.00 80.44 100 MET A C 1
ATOM 794 O O . MET A 1 100 ? -0.981 10.152 -6.470 1.00 80.44 100 MET A O 1
ATOM 798 N N . ASP A 1 101 ? 1.053 9.554 -5.724 1.00 79.06 101 ASP A N 1
ATOM 799 C CA . ASP A 1 101 ? 1.731 10.710 -6.311 1.00 79.06 101 ASP A CA 1
ATOM 800 C C . ASP A 1 101 ? 1.570 10.743 -7.829 1.00 79.06 101 ASP A C 1
ATOM 802 O O . ASP A 1 101 ? 1.893 9.776 -8.529 1.00 79.06 101 ASP A O 1
ATOM 806 N N . ARG A 1 102 ? 1.192 11.913 -8.347 1.00 79.69 102 ARG A N 1
ATOM 807 C CA . ARG A 1 102 ? 1.106 12.180 -9.783 1.00 79.69 102 ARG A CA 1
ATOM 808 C C . ARG A 1 102 ? 2.128 13.220 -10.218 1.00 79.69 102 ARG A C 1
ATOM 810 O O . ARG A 1 102 ? 2.505 14.126 -9.476 1.00 79.69 102 ARG A O 1
ATOM 817 N N . THR A 1 103 ? 2.604 13.090 -11.447 1.00 78.00 103 THR A N 1
ATOM 818 C CA . THR A 1 103 ? 3.377 14.133 -12.119 1.00 78.00 103 THR A CA 1
ATOM 819 C C . THR A 1 103 ? 2.455 15.288 -12.516 1.00 78.00 103 THR A C 1
ATOM 821 O O . THR A 1 103 ? 1.233 15.148 -12.541 1.00 78.00 103 THR A O 1
ATOM 824 N N . LYS A 1 104 ? 3.028 16.430 -12.917 1.00 73.44 104 LYS A N 1
ATOM 825 C CA . LYS A 1 104 ? 2.252 17.573 -13.438 1.00 73.44 104 LYS A CA 1
ATOM 826 C C . LYS A 1 104 ? 1.391 17.226 -14.662 1.00 73.44 104 LYS A C 1
ATOM 828 O O . LYS A 1 104 ? 0.443 17.944 -14.948 1.00 73.44 104 LYS A O 1
ATOM 833 N N . LYS A 1 105 ? 1.730 16.152 -15.385 1.00 76.56 105 LYS A N 1
ATOM 834 C CA . LYS A 1 105 ? 0.972 15.656 -16.542 1.00 76.56 105 LYS A CA 1
ATOM 835 C C . LYS A 1 105 ? -0.139 14.669 -16.157 1.00 76.56 105 LYS A C 1
ATOM 837 O O . LYS A 1 105 ? -0.889 14.251 -17.025 1.00 76.56 105 LYS A O 1
ATOM 842 N N . GLY A 1 106 ? -0.251 14.311 -14.876 1.00 74.81 106 GLY A N 1
ATOM 843 C CA . GLY A 1 106 ? -1.235 13.356 -14.362 1.00 74.81 106 GLY A CA 1
ATOM 844 C C . GLY A 1 106 ? -0.736 11.911 -14.274 1.00 74.81 106 GLY A C 1
ATOM 845 O O . GLY A 1 106 ? -1.405 11.102 -13.636 1.00 74.81 106 GLY A O 1
ATOM 846 N N . ASP A 1 107 ? 0.437 11.603 -14.838 1.00 76.94 107 ASP A N 1
ATOM 847 C CA . ASP A 1 107 ? 1.040 10.263 -14.787 1.00 76.94 107 ASP A CA 1
ATOM 848 C C . ASP A 1 107 ? 1.398 9.864 -13.355 1.00 76.94 107 ASP A C 1
ATOM 850 O O . ASP A 1 107 ? 1.871 10.699 -12.582 1.00 76.94 107 ASP A O 1
ATOM 854 N N . ILE A 1 108 ? 1.263 8.584 -13.012 1.00 79.31 108 ILE A N 1
ATOM 855 C CA . ILE A 1 108 ? 1.656 8.075 -11.695 1.00 79.31 108 ILE A CA 1
ATOM 856 C C . ILE A 1 108 ? 3.175 8.174 -11.571 1.00 79.31 108 ILE A C 1
ATOM 858 O O . ILE A 1 108 ? 3.923 7.598 -12.363 1.00 79.31 108 ILE A O 1
ATOM 862 N N . LYS A 1 109 ? 3.634 8.946 -10.583 1.00 76.50 109 LYS A N 1
ATOM 863 C CA . LYS A 1 109 ? 5.052 9.243 -10.350 1.00 76.50 109 LYS A CA 1
ATOM 864 C C . LYS A 1 109 ? 5.751 8.101 -9.619 1.00 76.50 109 LYS A C 1
ATOM 866 O O . LYS A 1 109 ? 6.938 7.868 -9.826 1.00 76.50 109 LYS A O 1
ATOM 871 N N . SER A 1 110 ? 5.032 7.408 -8.737 1.00 71.94 110 SER A N 1
ATOM 872 C CA . SER A 1 110 ? 5.546 6.247 -8.015 1.00 71.94 110 SER A CA 1
ATOM 873 C C . SER A 1 110 ? 4.414 5.312 -7.601 1.00 71.94 110 SER A C 1
ATOM 875 O O . SER A 1 110 ? 3.295 5.753 -7.363 1.00 71.94 110 SER A O 1
ATOM 877 N N . ARG A 1 111 ? 4.718 4.018 -7.455 1.00 72.38 111 ARG A N 1
ATOM 878 C CA . ARG A 1 111 ? 3.783 2.988 -6.960 1.00 72.38 111 ARG A CA 1
ATOM 879 C C . ARG A 1 111 ? 3.602 3.043 -5.433 1.00 72.38 111 ARG A C 1
ATOM 881 O O . ARG A 1 111 ? 3.482 2.011 -4.781 1.00 72.38 111 ARG A O 1
ATOM 888 N N . ARG A 1 112 ? 3.682 4.237 -4.842 1.00 73.88 112 ARG A N 1
ATOM 889 C CA . ARG A 1 112 ? 3.541 4.453 -3.399 1.00 73.88 112 ARG A CA 1
ATOM 890 C C . ARG A 1 112 ? 2.144 4.985 -3.125 1.00 73.88 112 ARG A C 1
ATOM 892 O O . ARG A 1 112 ? 1.806 6.075 -3.579 1.00 73.88 112 ARG A O 1
ATOM 899 N N . VAL A 1 113 ? 1.367 4.212 -2.374 1.00 76.94 113 VAL A N 1
ATOM 900 C CA . VAL A 1 113 ? 0.079 4.658 -1.843 1.00 76.94 113 VAL A CA 1
ATOM 901 C C . VAL A 1 113 ? 0.340 5.665 -0.728 1.00 76.94 113 VAL A C 1
ATOM 903 O O . VAL A 1 113 ? 1.151 5.421 0.166 1.00 76.94 113 VAL A O 1
ATOM 906 N N . GLN A 1 114 ? -0.341 6.796 -0.798 1.00 77.56 114 GLN A N 1
ATOM 907 C CA . GLN A 1 114 ? -0.381 7.821 0.225 1.00 77.56 114 GLN A CA 1
ATOM 908 C C . GLN A 1 114 ? -1.729 7.804 0.929 1.00 77.56 114 GLN A C 1
ATOM 910 O O . GLN A 1 114 ? -2.773 7.576 0.318 1.00 77.56 114 GLN A O 1
ATOM 915 N N . VAL A 1 115 ? -1.682 8.083 2.224 1.00 77.31 115 VAL A N 1
ATOM 916 C CA . VAL A 1 115 ? -2.856 8.298 3.061 1.00 77.31 115 VAL A CA 1
ATOM 917 C C . VAL A 1 115 ? -3.225 9.774 2.965 1.00 77.31 115 VAL A C 1
ATOM 919 O O . VAL A 1 115 ? -2.389 10.637 3.246 1.00 77.31 115 VAL A O 1
ATOM 922 N N . LYS A 1 116 ? -4.466 10.069 2.580 1.00 76.94 116 LYS A N 1
ATOM 923 C CA . LYS A 1 116 ? -5.023 11.421 2.616 1.00 76.94 116 LYS A CA 1
ATOM 924 C C . LYS A 1 116 ? -5.791 11.655 3.905 1.00 76.94 116 LYS A C 1
ATOM 926 O O . LYS A 1 116 ? -6.398 10.739 4.462 1.00 76.94 116 LYS A O 1
ATOM 931 N N . ALA A 1 117 ? -5.743 12.899 4.367 1.00 70.44 117 ALA A N 1
ATOM 932 C CA . ALA A 1 117 ? -6.581 13.365 5.452 1.00 70.44 117 ALA A CA 1
ATOM 933 C C . ALA A 1 117 ? -7.253 14.678 5.068 1.00 70.44 117 ALA A C 1
ATOM 935 O O . ALA A 1 117 ? -6.693 15.459 4.301 1.00 70.44 117 ALA A O 1
ATOM 936 N N . SER A 1 118 ? -8.429 14.933 5.623 1.00 64.81 118 SER A N 1
ATOM 937 C CA . SER A 1 118 ? -9.140 16.199 5.529 1.00 64.81 118 SER A CA 1
ATOM 938 C C . SER A 1 118 ? -9.279 16.827 6.911 1.00 64.81 118 SER A C 1
ATOM 940 O O . SER A 1 118 ? -9.437 16.132 7.911 1.00 64.81 118 SER A O 1
ATOM 942 N N . SER A 1 119 ? -9.210 18.151 6.981 1.00 67.25 119 SER A N 1
ATOM 943 C CA . SER A 1 119 ? -9.474 18.909 8.198 1.00 67.25 119 SER A CA 1
ATOM 944 C C . SER A 1 119 ? -10.290 20.155 7.898 1.00 67.25 119 SER A C 1
ATOM 946 O O . SER A 1 119 ? -9.978 20.867 6.942 1.00 67.25 119 SER A O 1
ATOM 948 N N . TYR A 1 120 ? -11.362 20.406 8.656 1.00 58.12 120 TYR A N 1
ATOM 949 C CA . TYR A 1 120 ? -12.301 21.512 8.431 1.00 58.12 120 TYR A CA 1
ATOM 950 C C . TYR A 1 120 ? -12.774 21.614 6.973 1.00 58.12 120 TYR A C 1
ATOM 952 O O . TYR A 1 120 ? -12.831 22.696 6.385 1.00 58.12 120 TYR A O 1
ATOM 960 N N . GLY A 1 121 ? -13.054 20.462 6.353 1.00 61.00 121 GLY A N 1
ATOM 961 C CA . GLY A 1 121 ? -13.483 20.373 4.954 1.00 61.00 121 GLY A CA 1
ATOM 962 C C . GLY A 1 121 ? -12.403 20.704 3.914 1.00 61.00 121 GLY A C 1
ATOM 963 O O . GLY A 1 121 ? -12.732 20.883 2.743 1.00 61.00 121 GLY A O 1
ATOM 964 N N . LYS A 1 122 ? -11.124 20.795 4.307 1.00 65.06 122 LYS A N 1
ATOM 965 C CA . LYS A 1 122 ? -9.983 20.991 3.401 1.00 65.06 122 LYS A CA 1
ATOM 966 C C . LYS A 1 122 ? -9.061 19.781 3.408 1.00 65.06 122 LYS A C 1
ATOM 968 O O . LYS A 1 122 ? -8.711 19.275 4.470 1.00 65.06 122 LYS A O 1
ATOM 973 N N . ASP A 1 123 ? -8.616 19.364 2.230 1.00 63.34 123 ASP A N 1
ATOM 974 C CA . ASP A 1 123 ? -7.604 18.317 2.114 1.00 63.34 123 ASP A CA 1
ATOM 975 C C . ASP A 1 123 ? -6.267 18.797 2.688 1.00 63.34 123 ASP A C 1
ATOM 977 O O . ASP A 1 123 ? -5.758 19.869 2.347 1.00 63.34 123 ASP A O 1
ATOM 981 N N . LEU A 1 124 ? -5.693 17.983 3.566 1.00 63.88 124 LEU A N 1
ATOM 982 C CA . LEU A 1 124 ? -4.358 18.178 4.099 1.00 63.88 124 LEU A CA 1
ATOM 983 C C . LEU A 1 124 ? -3.335 17.554 3.151 1.00 63.88 124 LEU A C 1
ATOM 985 O O . LEU A 1 124 ? -3.531 16.467 2.611 1.00 63.88 124 LEU A O 1
ATOM 989 N N . VAL A 1 125 ? -2.207 18.246 2.984 1.00 57.41 125 VAL A N 1
ATOM 990 C CA . VAL A 1 125 ? -1.131 17.847 2.061 1.00 57.41 125 VAL A CA 1
ATOM 991 C C . VAL A 1 125 ? -0.484 16.516 2.471 1.00 57.41 125 VAL A C 1
ATOM 993 O O . VAL A 1 125 ? 0.054 15.810 1.625 1.00 57.41 125 VAL A O 1
ATOM 996 N N . SER A 1 126 ? -0.550 16.145 3.753 1.00 59.34 126 SER A N 1
ATOM 997 C CA . SER A 1 126 ? -0.090 14.845 4.243 1.00 59.34 126 SER A CA 1
ATOM 998 C C . SER A 1 126 ? -0.838 14.454 5.518 1.00 59.34 126 SER A C 1
ATOM 1000 O O . SER A 1 126 ? -0.735 15.130 6.542 1.00 59.34 126 SER A O 1
ATOM 1002 N N . ALA A 1 127 ? -1.572 13.338 5.467 1.00 61.84 127 ALA A N 1
ATOM 1003 C CA . ALA A 1 127 ? -2.282 12.788 6.624 1.00 61.84 127 ALA A CA 1
ATOM 1004 C C . ALA A 1 127 ? -1.337 12.406 7.761 1.00 61.84 127 ALA A C 1
ATOM 1006 O O . ALA A 1 127 ? -1.612 12.669 8.927 1.00 61.84 127 ALA A O 1
ATOM 1007 N N . VAL A 1 128 ? -0.198 11.813 7.404 1.00 60.00 128 VAL A N 1
ATOM 1008 C CA . VAL A 1 128 ? 0.766 11.240 8.351 1.00 60.00 128 VAL A CA 1
ATOM 1009 C C . VAL A 1 128 ? 1.434 12.317 9.207 1.00 60.00 1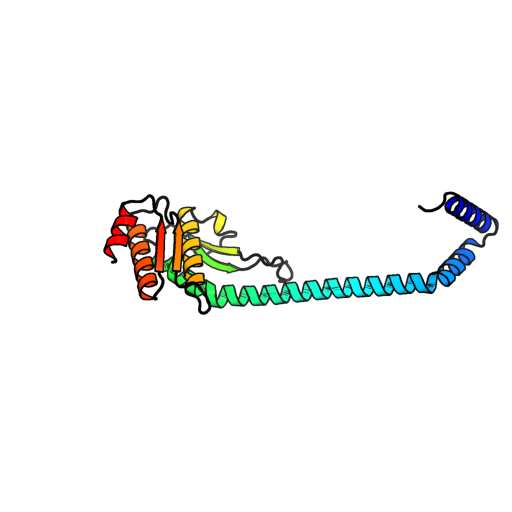28 VAL A C 1
ATOM 1011 O O . VAL A 1 128 ? 1.830 12.049 10.330 1.00 60.00 128 VAL A O 1
ATOM 1014 N N . SER A 1 129 ? 1.526 13.554 8.713 1.00 61.59 129 SER A N 1
ATOM 1015 C CA . SER A 1 129 ? 2.080 14.679 9.480 1.00 61.59 129 SER A CA 1
ATOM 1016 C C . SER A 1 129 ? 1.055 15.419 10.339 1.00 61.59 129 SER A C 1
ATOM 1018 O O . SER A 1 129 ? 1.442 16.276 11.127 1.00 61.59 129 SER A O 1
ATOM 1020 N N . SER A 1 130 ? -0.238 15.160 10.142 1.00 64.62 130 SER A N 1
ATOM 1021 C CA . SER A 1 130 ? -1.319 15.936 10.764 1.00 64.62 130 SER A CA 1
ATOM 1022 C C . SER A 1 130 ? -2.217 15.108 11.680 1.00 64.62 130 SER A C 1
ATOM 1024 O O . SER A 1 130 ? -2.899 15.676 12.528 1.00 64.62 130 SER A O 1
ATOM 1026 N N . LEU A 1 131 ? -2.218 13.783 11.529 1.00 67.81 131 LEU A N 1
ATOM 1027 C CA . LEU A 1 131 ? -2.841 12.854 12.465 1.00 67.81 131 LEU A CA 1
ATOM 1028 C C . LEU A 1 131 ? -1.920 12.631 13.672 1.00 67.81 131 LEU A C 1
ATOM 1030 O O . LEU A 1 131 ? -0.698 12.594 13.531 1.00 67.81 131 LEU A O 1
ATOM 1034 N N . SER A 1 132 ? -2.506 12.458 14.859 1.00 69.12 132 SER A N 1
ATOM 1035 C CA . SER A 1 132 ? -1.751 12.019 16.036 1.00 69.12 132 SER A CA 1
ATOM 1036 C C . SER A 1 132 ? -1.215 10.597 15.837 1.00 69.12 132 SER A C 1
ATOM 1038 O O . SER A 1 132 ? -1.765 9.805 15.068 1.00 69.12 132 SER A O 1
ATOM 1040 N N . GLU A 1 133 ? -0.161 10.251 16.575 1.00 72.38 133 GLU A N 1
ATOM 1041 C CA . GLU A 1 133 ? 0.433 8.908 16.565 1.00 72.38 133 GLU A CA 1
ATOM 1042 C C . GLU A 1 133 ? -0.602 7.821 16.907 1.00 72.38 133 GLU A C 1
ATOM 1044 O O . GLU A 1 133 ? -0.685 6.801 16.222 1.00 72.38 133 GLU A O 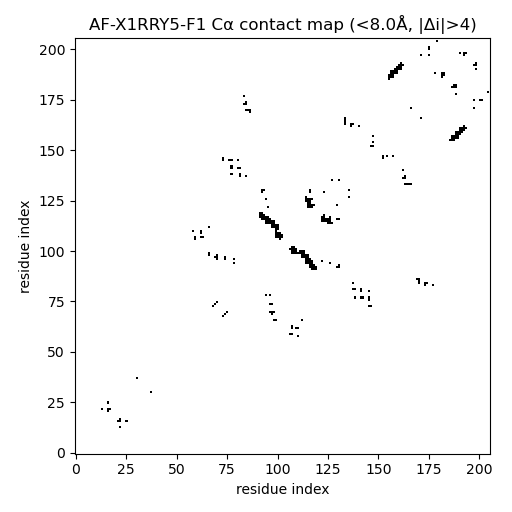1
ATOM 1049 N N . SER A 1 134 ? -1.488 8.098 17.870 1.00 68.06 134 SER A N 1
ATOM 1050 C CA . SER A 1 134 ? -2.617 7.229 18.223 1.00 68.06 134 SER A CA 1
ATOM 1051 C C . SER A 1 134 ? -3.578 6.986 17.050 1.00 68.06 134 SER A C 1
ATOM 1053 O O . SER A 1 134 ? -3.957 5.843 16.793 1.00 68.06 134 SER A O 1
ATOM 1055 N N . LYS A 1 135 ? -3.928 8.029 16.283 1.00 72.06 135 LYS A N 1
ATOM 1056 C CA . LYS A 1 135 ? -4.812 7.921 15.108 1.00 72.06 135 LYS A CA 1
ATOM 1057 C C . LYS A 1 135 ? -4.168 7.147 13.966 1.00 72.06 135 LYS A C 1
ATOM 1059 O O . LYS A 1 135 ? -4.858 6.396 13.280 1.00 72.06 135 LYS A O 1
ATOM 1064 N N . LEU A 1 136 ? -2.865 7.324 13.748 1.00 75.38 136 LEU A N 1
ATOM 1065 C CA . LEU A 1 136 ? -2.126 6.569 12.733 1.00 75.38 136 LEU A CA 1
ATOM 1066 C C . LEU A 1 136 ? -2.030 5.090 13.089 1.00 75.38 136 LEU A C 1
ATOM 1068 O O . LEU A 1 136 ? -2.195 4.246 12.210 1.00 75.38 136 LEU A O 1
ATOM 1072 N N . ASN A 1 137 ? -1.822 4.781 14.367 1.00 76.81 137 ASN A N 1
ATOM 1073 C CA . ASN A 1 137 ? -1.821 3.409 14.844 1.00 76.81 137 ASN A CA 1
ATOM 1074 C C . ASN A 1 137 ? -3.203 2.751 14.660 1.00 76.81 137 ASN A C 1
ATOM 1076 O O . ASN A 1 137 ? -3.308 1.689 14.048 1.00 76.81 137 ASN A O 1
ATOM 1080 N N . ALA A 1 138 ? -4.280 3.439 15.059 1.00 75.75 138 ALA A N 1
ATOM 1081 C CA . ALA A 1 138 ? -5.652 2.983 14.825 1.00 75.75 138 ALA A CA 1
ATOM 1082 C C . ALA A 1 138 ? -5.946 2.749 13.331 1.00 75.75 138 ALA A C 1
ATOM 1084 O O . ALA A 1 138 ? -6.493 1.712 12.957 1.00 75.75 138 ALA A O 1
ATOM 1085 N N . LEU A 1 139 ? -5.521 3.665 12.454 1.00 78.75 139 LEU A N 1
ATOM 1086 C CA . LEU A 1 139 ? -5.658 3.502 11.005 1.00 78.75 139 LEU A CA 1
ATOM 1087 C C . LEU A 1 139 ? -4.877 2.286 10.483 1.00 78.75 139 LEU A C 1
ATOM 1089 O O . LEU A 1 139 ? -5.382 1.553 9.633 1.00 78.75 139 LEU A O 1
ATOM 1093 N N . GLY A 1 140 ? -3.662 2.058 10.988 1.00 79.19 140 GLY A N 1
ATOM 1094 C CA . GLY A 1 140 ? -2.852 0.887 10.650 1.00 79.19 140 GLY A CA 1
ATOM 1095 C C . GLY A 1 140 ? -3.548 -0.423 11.017 1.00 79.19 140 GLY A C 1
ATOM 1096 O O . GLY A 1 140 ? -3.566 -1.363 10.220 1.00 79.19 140 GLY A O 1
ATOM 1097 N N . ILE A 1 141 ? -4.201 -0.459 12.178 1.00 78.81 141 ILE A N 1
ATOM 1098 C CA . ILE A 1 141 ? -5.005 -1.601 12.619 1.00 78.81 141 ILE A CA 1
ATOM 1099 C C . ILE A 1 141 ? -6.226 -1.790 11.718 1.00 78.81 141 ILE A C 1
ATOM 1101 O O . ILE A 1 141 ? -6.437 -2.898 11.229 1.00 78.81 141 ILE A O 1
ATOM 1105 N N . CYS A 1 142 ? -6.984 -0.729 11.421 1.00 79.88 142 CYS A N 1
ATOM 1106 C CA . CYS A 1 142 ? -8.113 -0.792 10.485 1.00 79.88 142 CYS A CA 1
ATOM 1107 C C . CYS A 1 142 ? -7.692 -1.330 9.115 1.00 79.88 142 CYS A C 1
ATOM 1109 O O . CYS A 1 142 ? -8.382 -2.167 8.537 1.00 79.88 142 CYS A O 1
ATOM 1111 N N . LEU A 1 143 ? -6.540 -0.885 8.606 1.00 80.69 143 LEU A N 1
ATOM 1112 C CA . LEU A 1 143 ? -5.982 -1.366 7.346 1.00 80.69 143 LEU A CA 1
ATOM 1113 C C . LEU A 1 143 ? -5.604 -2.850 7.417 1.00 80.69 143 LEU A C 1
ATOM 1115 O O . LEU A 1 143 ? -5.921 -3.608 6.498 1.00 80.69 143 LEU A O 1
ATOM 1119 N N . SER A 1 144 ? -4.963 -3.277 8.505 1.00 81.00 144 SER A N 1
ATOM 1120 C CA . SER A 1 144 ? -4.618 -4.683 8.735 1.00 81.00 144 SER A CA 1
ATOM 1121 C C . SER A 1 144 ? -5.869 -5.564 8.785 1.00 81.00 144 SER A C 1
ATOM 1123 O O . SER A 1 144 ? -5.925 -6.607 8.130 1.00 81.00 144 SER A O 1
ATOM 1125 N N . ILE A 1 145 ? -6.906 -5.112 9.491 1.00 80.62 145 ILE A N 1
ATOM 1126 C CA . ILE A 1 145 ? -8.193 -5.799 9.604 1.00 80.62 145 ILE A CA 1
ATOM 1127 C C . ILE A 1 145 ? -8.887 -5.896 8.243 1.00 80.62 145 ILE A C 1
ATOM 1129 O O . ILE A 1 145 ? -9.226 -6.999 7.815 1.00 80.62 145 ILE A O 1
ATOM 1133 N N . ALA A 1 146 ? -9.047 -4.775 7.533 1.00 81.00 146 ALA A N 1
ATOM 1134 C CA . ALA A 1 146 ? -9.678 -4.743 6.214 1.00 81.00 146 ALA A CA 1
ATOM 1135 C C . ALA A 1 146 ? -8.966 -5.684 5.228 1.00 81.00 146 ALA A C 1
ATOM 1137 O O . ALA A 1 146 ? -9.604 -6.428 4.486 1.00 81.00 146 ALA A O 1
ATOM 1138 N N . THR A 1 147 ? -7.632 -5.725 5.280 1.00 79.62 147 THR A N 1
ATOM 1139 C CA . THR A 1 147 ? -6.832 -6.621 4.435 1.00 79.62 147 THR A CA 1
ATOM 1140 C C . THR A 1 147 ? -7.024 -8.095 4.814 1.00 79.62 147 THR A C 1
ATOM 1142 O O . THR A 1 147 ? -7.111 -8.945 3.930 1.00 79.62 147 THR A O 1
ATOM 1145 N N . ASN A 1 148 ? -7.130 -8.418 6.107 1.00 78.38 148 ASN A N 1
ATOM 1146 C CA . ASN A 1 148 ? -7.312 -9.795 6.588 1.00 78.38 148 ASN A CA 1
ATOM 1147 C C . ASN A 1 148 ? -8.728 -10.353 6.383 1.00 78.38 148 ASN A C 1
ATOM 1149 O O . ASN A 1 148 ? -8.902 -11.573 6.281 1.00 78.38 148 ASN A O 1
ATOM 1153 N N . LEU A 1 149 ? -9.730 -9.476 6.332 1.00 77.75 149 LEU A N 1
ATOM 1154 C CA . LEU A 1 149 ? -11.122 -9.834 6.058 1.00 77.75 149 LEU A CA 1
ATOM 1155 C C . LEU A 1 149 ? -11.437 -9.941 4.563 1.00 77.75 149 LEU A C 1
ATOM 1157 O O . LEU A 1 149 ? -12.464 -10.512 4.196 1.00 77.75 149 LEU A O 1
ATOM 1161 N N . LYS A 1 150 ? -10.564 -9.428 3.693 1.00 76.00 150 LYS A N 1
ATOM 1162 C CA . LYS A 1 150 ? -10.766 -9.497 2.248 1.00 76.00 150 LYS A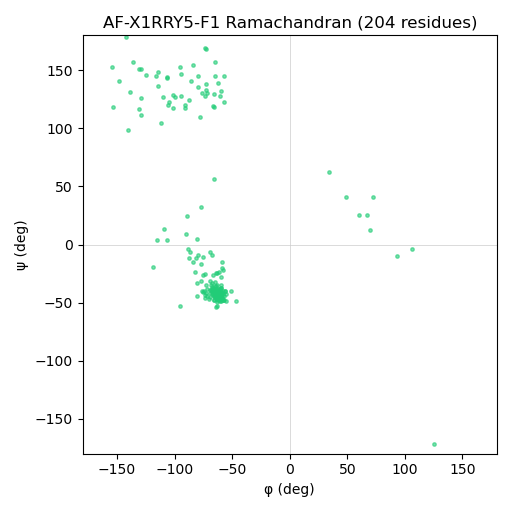 CA 1
ATOM 1163 C C . LYS A 1 150 ? -10.793 -10.949 1.759 1.00 76.00 150 LYS A C 1
ATOM 1165 O O . LYS A 1 150 ? -9.992 -11.792 2.177 1.00 76.00 150 LYS A O 1
ATOM 1170 N N . SER A 1 151 ? -11.711 -11.234 0.835 1.00 62.47 151 SER A N 1
ATOM 1171 C CA . SER A 1 151 ? -11.846 -12.545 0.203 1.00 62.47 151 SER A CA 1
ATOM 1172 C C . SER A 1 151 ? -10.531 -12.947 -0.477 1.00 62.47 151 SER A C 1
ATOM 1174 O O . SER A 1 151 ? -9.991 -12.225 -1.312 1.00 62.47 151 SER A O 1
ATOM 1176 N N . GLY A 1 152 ? -9.984 -14.098 -0.076 1.00 66.56 152 GLY A N 1
ATOM 1177 C CA . GLY A 1 152 ? -8.696 -14.603 -0.562 1.00 66.56 152 GLY A CA 1
ATOM 1178 C C . GLY A 1 152 ? -7.532 -14.504 0.428 1.00 66.56 152 GLY A C 1
ATOM 1179 O O . GLY A 1 152 ? -6.459 -15.017 0.117 1.00 66.56 152 GLY A O 1
ATOM 1180 N N . CYS A 1 153 ? -7.713 -13.919 1.621 1.00 71.75 153 CYS A N 1
ATOM 1181 C CA . CYS A 1 153 ? -6.725 -14.072 2.692 1.00 71.75 153 CYS A CA 1
ATOM 1182 C C . CYS A 1 153 ? -6.671 -15.550 3.142 1.00 71.75 153 CYS A C 1
ATOM 1184 O O . CYS A 1 153 ? -7.686 -16.064 3.621 1.00 71.75 153 CYS A O 1
ATOM 1186 N N . PRO A 1 154 ? -5.522 -16.249 3.017 1.00 77.38 154 PRO A N 1
ATOM 1187 C CA . PRO A 1 154 ? -5.418 -17.667 3.368 1.00 77.38 154 PRO A CA 1
ATOM 1188 C C . PRO A 1 154 ? -5.380 -17.901 4.885 1.00 77.38 154 PRO A C 1
ATOM 1190 O O . PRO A 1 154 ? -5.462 -19.041 5.337 1.00 77.38 154 PRO A O 1
ATOM 1193 N N . PHE A 1 155 ? -5.221 -16.839 5.678 1.00 79.81 155 PHE A N 1
ATOM 1194 C CA . PHE A 1 155 ? -5.051 -16.935 7.120 1.00 79.81 155 PHE A CA 1
ATOM 1195 C C . PHE A 1 155 ? -6.404 -16.873 7.832 1.00 79.81 155 PHE A C 1
ATOM 1197 O O . PHE A 1 155 ? -7.143 -15.889 7.741 1.00 79.81 155 PHE A O 1
ATOM 1204 N N . GLY A 1 156 ? -6.711 -17.933 8.578 1.00 82.25 156 GLY A N 1
ATOM 1205 C CA . GLY A 1 156 ? -7.847 -17.992 9.502 1.00 82.25 156 GLY A CA 1
ATOM 1206 C C . GLY A 1 156 ? -7.572 -17.323 10.849 1.00 82.25 156 GLY A C 1
ATOM 1207 O O . GLY A 1 156 ? -8.406 -17.407 11.741 1.00 82.25 156 GLY A O 1
ATOM 1208 N N . PHE A 1 157 ? -6.411 -16.684 11.020 1.00 85.06 157 PHE A N 1
ATOM 1209 C CA . PHE A 1 157 ? -6.015 -16.050 12.271 1.00 85.06 157 PHE A CA 1
ATOM 1210 C C . PHE A 1 157 ? -5.387 -14.668 12.052 1.00 85.06 157 PHE A C 1
ATOM 1212 O O . PHE A 1 157 ? -4.861 -14.383 10.977 1.00 85.06 157 PHE A O 1
ATOM 1219 N N . LEU A 1 158 ? -5.426 -13.828 13.087 1.00 83.81 158 LEU A N 1
ATOM 1220 C CA . LEU A 1 158 ? -4.835 -12.497 13.139 1.00 83.81 158 LEU A CA 1
ATOM 1221 C C . LEU A 1 158 ? -3.979 -12.374 14.401 1.00 83.81 158 LEU A C 1
ATOM 1223 O O . LEU A 1 158 ? -4.457 -12.622 15.507 1.00 83.81 158 LEU A O 1
ATOM 1227 N N . PHE A 1 159 ? -2.719 -11.982 14.227 1.00 85.31 159 PHE A N 1
ATOM 1228 C CA . PHE A 1 159 ? -1.803 -11.700 15.327 1.00 85.31 159 PHE A CA 1
ATOM 1229 C C . PHE A 1 159 ? -1.695 -10.192 15.525 1.00 85.31 159 PHE A C 1
ATOM 1231 O O . PHE A 1 159 ? -1.458 -9.459 14.563 1.00 85.31 159 PHE A O 1
ATOM 1238 N N . ILE A 1 160 ? -1.878 -9.740 16.758 1.00 83.31 160 ILE A N 1
ATOM 1239 C CA . ILE A 1 160 ? -1.855 -8.329 17.115 1.00 83.31 160 ILE A CA 1
ATOM 1240 C C . ILE A 1 160 ? -0.944 -8.168 18.330 1.00 83.31 160 ILE A C 1
ATOM 1242 O O . ILE A 1 160 ? -1.238 -8.714 19.391 1.00 83.31 160 ILE A O 1
ATOM 1246 N N . ASP A 1 161 ? 0.154 -7.436 18.163 1.00 82.62 161 ASP A N 1
ATOM 1247 C CA . ASP A 1 161 ? 1.124 -7.163 19.224 1.00 82.62 161 ASP A CA 1
ATOM 1248 C C . ASP A 1 161 ? 0.978 -5.725 19.704 1.00 82.62 161 ASP A C 1
ATOM 1250 O O . ASP A 1 161 ? 1.068 -4.808 18.889 1.00 82.62 161 ASP A O 1
ATOM 1254 N N . ASP A 1 162 ? 0.677 -5.554 20.992 1.00 76.75 162 ASP A N 1
ATOM 1255 C CA . ASP A 1 162 ? 0.415 -4.277 21.660 1.00 76.75 162 ASP A CA 1
ATOM 1256 C C . ASP A 1 162 ? -0.297 -3.268 20.746 1.00 76.75 162 ASP A C 1
ATOM 1258 O O . ASP A 1 162 ? 0.241 -2.196 20.453 1.00 76.75 162 ASP A O 1
ATOM 1262 N N . PRO A 1 163 ? -1.528 -3.575 20.284 1.00 68.50 163 PRO A N 1
ATOM 1263 C CA . PRO A 1 163 ? -2.198 -2.732 19.296 1.00 68.50 163 PRO A CA 1
ATOM 1264 C C . PRO A 1 163 ? -2.388 -1.306 19.787 1.00 68.50 163 PRO A C 1
ATOM 1266 O O . PRO A 1 163 ? -2.656 -0.404 19.007 1.00 68.50 163 PRO A O 1
ATOM 1269 N N . ILE A 1 164 ? -2.333 -1.093 21.094 1.00 67.69 164 ILE A N 1
ATOM 1270 C CA . ILE A 1 164 ? -2.759 0.139 21.711 1.00 67.69 164 ILE A CA 1
ATOM 1271 C C . ILE A 1 164 ? -1.774 0.485 22.821 1.00 67.69 164 ILE A C 1
ATOM 1273 O O . ILE A 1 164 ? -1.866 -0.006 23.945 1.00 67.69 164 ILE A O 1
ATOM 1277 N N . GLN A 1 165 ? -0.844 1.382 22.504 1.00 60.84 165 GLN A N 1
ATOM 1278 C CA . GLN A 1 165 ? -0.149 2.176 23.507 1.00 60.84 165 GLN A CA 1
ATOM 1279 C C . GLN A 1 165 ? -0.958 3.468 23.680 1.00 60.84 165 GLN A C 1
ATOM 1281 O O . GLN A 1 165 ? -1.096 4.233 22.729 1.00 60.84 165 GLN A O 1
ATOM 1286 N N . SER A 1 166 ? -1.506 3.714 24.876 1.00 54.97 166 SER A N 1
ATOM 1287 C CA . SER A 1 166 ? -2.129 4.992 25.291 1.00 54.97 166 SER A CA 1
ATOM 1288 C C . SER A 1 166 ? -3.498 5.405 24.701 1.00 54.97 166 SER A C 1
ATOM 1290 O O . SER A 1 166 ? -3.708 6.588 24.443 1.00 54.97 166 SER A O 1
ATOM 1292 N N . LEU A 1 167 ? -4.466 4.491 24.539 1.00 60.69 167 LEU A N 1
ATOM 1293 C CA . LEU A 1 167 ? -5.874 4.902 24.356 1.00 60.69 167 LEU A CA 1
ATOM 1294 C C . LEU A 1 167 ? -6.578 5.157 25.695 1.00 60.69 167 LEU A C 1
ATOM 1296 O O . LEU A 1 167 ? -6.203 4.591 26.722 1.00 60.69 167 LEU A O 1
ATOM 1300 N N . ASP A 1 168 ? -7.602 6.006 25.657 1.00 65.88 168 ASP A N 1
ATOM 1301 C CA . ASP A 1 168 ? -8.563 6.154 26.749 1.00 65.88 168 ASP A CA 1
ATOM 1302 C C . ASP A 1 168 ? -9.526 4.947 26.826 1.00 65.88 168 ASP A C 1
ATOM 1304 O O . ASP A 1 168 ? -9.572 4.091 25.935 1.00 65.88 168 ASP A O 1
ATOM 1308 N N . GLU A 1 169 ? -10.298 4.869 27.913 1.00 67.94 169 GLU A N 1
ATOM 1309 C CA . GLU A 1 169 ? -11.244 3.771 28.167 1.00 67.94 169 GLU A CA 1
ATOM 1310 C C . GLU A 1 169 ? -12.318 3.629 27.069 1.00 67.94 169 GLU A C 1
ATOM 1312 O O . GLU A 1 169 ? -12.813 2.527 26.824 1.00 67.94 169 GLU A O 1
ATOM 1317 N N . GLU A 1 170 ? -12.672 4.719 26.378 1.00 68.19 170 GLU A N 1
ATOM 1318 C CA . GLU A 1 170 ? -13.727 4.724 25.360 1.00 68.19 170 GLU A CA 1
ATOM 1319 C C . GLU A 1 170 ? -13.255 4.029 24.076 1.00 68.19 170 GLU A C 1
ATOM 1321 O O . GLU A 1 170 ? -13.943 3.148 23.550 1.00 68.19 170 GLU A O 1
ATOM 1326 N N . HIS A 1 171 ? -12.044 4.342 23.609 1.00 69.62 171 HIS A N 1
ATOM 1327 C CA . HIS A 1 171 ? -11.465 3.663 22.451 1.00 69.62 171 HIS A CA 1
ATOM 1328 C C . HIS A 1 171 ? -11.101 2.199 22.760 1.00 69.62 171 HIS A C 1
ATOM 1330 O O . HIS A 1 171 ? -11.188 1.349 21.869 1.00 69.62 171 HIS A O 1
ATOM 1336 N N . GLU A 1 172 ? -10.725 1.869 24.006 1.00 74.81 172 GLU A N 1
ATOM 1337 C CA . GLU A 1 172 ? -10.505 0.474 24.422 1.00 74.81 172 GLU A CA 1
ATOM 1338 C C . GLU A 1 172 ? -11.786 -0.357 24.237 1.00 74.81 172 GLU A C 1
ATOM 1340 O O . GLU A 1 172 ? -11.753 -1.423 23.617 1.00 74.81 172 GLU A O 1
ATOM 1345 N N . ALA A 1 173 ? -12.933 0.158 24.691 1.00 75.69 173 ALA A N 1
ATOM 1346 C CA . ALA A 1 173 ? -14.221 -0.515 24.539 1.00 75.69 173 ALA A CA 1
ATOM 1347 C C . ALA A 1 173 ? -14.615 -0.708 23.063 1.00 75.69 173 ALA A C 1
ATOM 1349 O O . ALA A 1 173 ? -15.086 -1.783 22.673 1.00 75.69 173 ALA A O 1
ATOM 1350 N N . GLN A 1 174 ? -14.389 0.305 22.221 1.00 76.25 174 GLN A N 1
ATOM 1351 C CA . GLN A 1 174 ? -14.646 0.215 20.781 1.00 76.25 174 GLN A CA 1
ATOM 1352 C C . GLN A 1 174 ? -13.764 -0.841 20.107 1.00 76.25 174 GLN A C 1
ATOM 1354 O O . GLN A 1 174 ? -14.255 -1.650 19.314 1.00 76.25 174 GLN A O 1
ATOM 1359 N N . PHE A 1 175 ? -12.480 -0.893 20.468 1.00 78.81 175 PHE A N 1
ATOM 1360 C CA . PHE A 1 175 ? -11.556 -1.889 19.941 1.00 78.81 175 PHE A CA 1
ATOM 1361 C C . PHE A 1 175 ? -11.958 -3.317 20.332 1.00 78.81 175 PHE A C 1
ATOM 1363 O O . PHE A 1 175 ? -11.994 -4.198 19.473 1.00 78.81 175 PHE A O 1
ATOM 1370 N N . VAL A 1 176 ? -12.359 -3.547 21.587 1.00 81.12 176 VAL A N 1
ATOM 1371 C CA . VAL A 1 176 ? -12.910 -4.842 22.036 1.00 81.12 176 VAL A CA 1
ATOM 1372 C C . VAL A 1 176 ? -14.147 -5.230 21.214 1.00 81.12 176 VAL A C 1
ATOM 1374 O O . VAL A 1 176 ? -14.288 -6.386 20.807 1.00 81.12 176 VAL A O 1
ATOM 1377 N N . GLY A 1 177 ? -15.016 -4.264 20.899 1.00 82.31 177 GLY A N 1
ATOM 1378 C CA . GLY A 1 177 ? -16.165 -4.473 20.014 1.00 82.31 177 GLY A CA 1
ATOM 1379 C C . GLY A 1 177 ? -15.772 -4.930 18.605 1.00 82.31 177 GLY A C 1
ATOM 1380 O O . GLY A 1 177 ? -16.431 -5.796 18.027 1.00 82.31 177 GLY A O 1
ATOM 1381 N N . ILE A 1 178 ? -14.674 -4.403 18.061 1.00 81.62 178 ILE A N 1
ATOM 1382 C CA . ILE A 1 178 ? -14.131 -4.825 16.763 1.00 81.62 178 ILE A CA 1
ATOM 1383 C C . ILE A 1 178 ? -13.553 -6.234 16.842 1.00 81.62 178 ILE A C 1
ATOM 1385 O O . ILE A 1 178 ? -13.855 -7.055 15.979 1.00 81.62 178 ILE A O 1
ATOM 1389 N N . LEU A 1 179 ? -12.781 -6.546 17.887 1.00 84.06 179 LEU A N 1
ATOM 1390 C CA . LEU A 1 179 ? -12.244 -7.893 18.087 1.00 84.06 179 LEU A CA 1
ATOM 1391 C C . LEU A 1 179 ? -13.366 -8.935 18.157 1.00 84.06 179 LEU A C 1
ATOM 1393 O O . LEU A 1 179 ? -13.271 -9.967 17.500 1.00 84.06 179 LEU A O 1
ATOM 1397 N N . ARG A 1 180 ? -14.469 -8.640 18.857 1.00 84.19 180 ARG A N 1
ATOM 1398 C CA . ARG A 1 180 ? -15.651 -9.517 18.882 1.00 84.19 180 ARG A CA 1
ATOM 1399 C C . ARG A 1 180 ? -16.204 -9.765 17.475 1.00 84.19 180 ARG A C 1
ATOM 1401 O O . ARG A 1 180 ? -16.382 -10.916 17.097 1.00 84.19 180 ARG A O 1
ATOM 1408 N N . LYS A 1 181 ? -16.381 -8.714 16.666 1.00 83.19 181 LYS A N 1
ATOM 1409 C CA . LYS A 1 181 ? -16.838 -8.858 15.271 1.00 83.19 181 LYS A CA 1
ATOM 1410 C C . LYS A 1 181 ? -15.894 -9.713 14.428 1.00 83.19 181 LYS A C 1
ATOM 1412 O O . LYS A 1 181 ? -16.346 -10.412 13.530 1.00 83.19 181 LYS A O 1
ATOM 1417 N N . LEU A 1 182 ? -14.588 -9.642 14.668 1.00 82.44 182 LEU A N 1
ATOM 1418 C CA . LEU A 1 182 ? -13.612 -10.461 13.948 1.00 82.44 182 LEU A CA 1
ATOM 1419 C C . LEU A 1 182 ? -13.713 -11.940 14.329 1.00 82.44 182 LEU A C 1
ATOM 1421 O O . LEU A 1 182 ? -13.683 -12.785 13.436 1.00 82.44 182 LEU A O 1
ATOM 1425 N N . VAL A 1 183 ? -13.898 -12.244 15.616 1.00 83.94 183 VAL A N 1
ATOM 1426 C CA . VAL A 1 183 ? -14.161 -13.614 16.087 1.00 83.94 183 VAL A CA 1
ATOM 1427 C C . VAL A 1 183 ? -15.467 -14.152 15.497 1.00 83.94 183 VAL A C 1
ATOM 1429 O O . VAL A 1 183 ? -15.487 -15.280 15.011 1.00 83.94 183 VAL A O 1
ATOM 1432 N N . ASP A 1 184 ? -16.522 -13.330 15.446 1.00 84.56 184 ASP A N 1
ATOM 1433 C CA . ASP A 1 184 ? -17.812 -13.696 14.839 1.00 84.56 184 ASP A CA 1
ATOM 1434 C C . ASP A 1 184 ? -17.691 -14.019 13.333 1.00 84.56 184 ASP A C 1
ATOM 1436 O O . ASP A 1 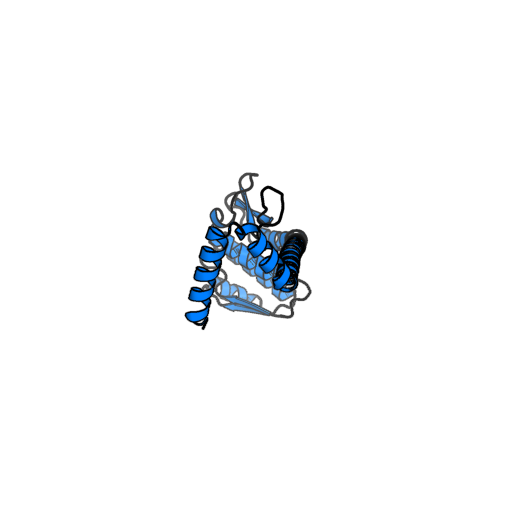184 ? -18.499 -14.768 12.791 1.00 84.56 184 ASP A O 1
ATOM 1440 N N . ASN A 1 185 ? -16.660 -13.497 12.655 1.00 80.06 185 ASN A N 1
ATOM 1441 C CA . ASN A 1 185 ? -16.313 -13.821 11.264 1.00 80.06 185 ASN A CA 1
ATOM 1442 C C . ASN A 1 185 ? -15.348 -15.024 11.145 1.00 80.06 185 ASN A C 1
ATOM 1444 O O . ASN A 1 185 ? -14.605 -15.128 10.167 1.00 80.06 185 ASN A O 1
ATOM 1448 N N . GLU A 1 186 ? -15.327 -15.913 12.142 1.00 80.62 186 GLU A N 1
ATOM 1449 C CA . GLU A 1 186 ? -14.519 -17.143 12.185 1.00 80.62 186 GLU A CA 1
ATOM 1450 C C . GLU A 1 186 ? -12.996 -16.914 12.107 1.00 80.62 186 GLU A C 1
ATOM 1452 O O . GLU A 1 186 ? -12.238 -17.796 11.693 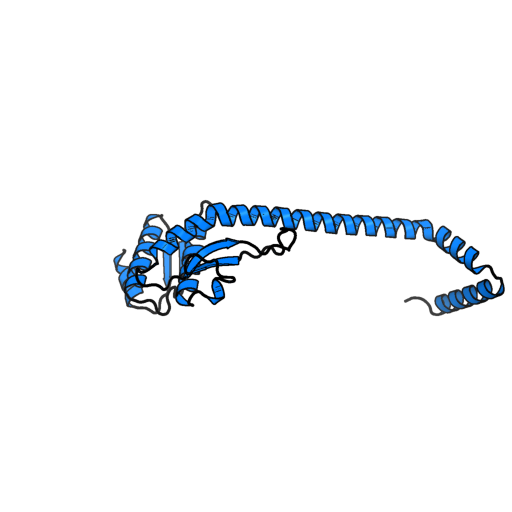1.00 80.62 186 GLU A O 1
ATOM 1457 N N . LYS A 1 187 ? -12.510 -15.736 12.521 1.00 82.44 187 LYS A N 1
ATOM 1458 C CA . LYS A 1 187 ? -11.070 -15.464 12.632 1.00 82.44 187 LYS A CA 1
ATOM 1459 C C . LYS A 1 187 ? -10.582 -15.731 14.055 1.00 82.44 187 LYS A C 1
ATOM 1461 O O . LYS A 1 187 ? -11.095 -15.170 15.019 1.00 82.44 187 LYS A O 1
ATOM 1466 N N . GLN A 1 188 ? -9.526 -16.526 14.194 1.00 85.44 188 GLN A N 1
ATOM 1467 C CA . GLN A 1 188 ? -8.809 -16.673 15.460 1.00 85.44 188 GLN A CA 1
ATOM 1468 C C . GLN A 1 188 ? -7.968 -15.420 15.731 1.00 85.44 188 GLN A C 1
ATOM 1470 O O . GLN A 1 188 ? -7.163 -15.018 14.899 1.00 85.44 188 GLN A O 1
ATOM 1475 N N . ILE A 1 189 ? -8.097 -14.815 16.907 1.00 86.25 189 ILE A N 1
ATOM 1476 C CA . ILE A 1 189 ? -7.318 -13.624 17.269 1.00 86.25 189 ILE A CA 1
ATOM 1477 C C . ILE A 1 189 ? -6.304 -13.999 18.340 1.00 86.25 189 ILE A C 1
ATOM 1479 O O . ILE A 1 189 ? -6.665 -14.551 19.377 1.00 86.25 189 ILE A O 1
ATOM 1483 N N . ILE A 1 190 ? -5.036 -13.680 18.092 1.00 87.19 190 ILE A N 1
ATOM 1484 C CA . ILE A 1 190 ? -3.951 -13.801 19.061 1.00 87.19 190 ILE A CA 1
ATOM 1485 C C . ILE A 1 190 ? -3.502 -12.384 19.398 1.00 87.19 190 ILE A C 1
ATOM 1487 O O . ILE A 1 190 ? -2.855 -11.721 18.588 1.00 87.19 190 ILE A O 1
ATOM 1491 N N . LEU A 1 191 ? -3.890 -11.921 20.582 1.00 85.69 191 LEU A N 1
ATOM 1492 C CA . LEU A 1 191 ? -3.577 -10.591 21.083 1.00 85.69 191 LEU A CA 1
ATOM 1493 C C . LEU A 1 191 ? -2.487 -10.687 22.150 1.00 85.69 191 LEU A C 1
ATOM 1495 O O . LEU A 1 191 ? -2.676 -11.346 23.174 1.00 85.69 191 LEU A O 1
ATOM 1499 N N . LEU A 1 192 ? -1.376 -9.995 21.931 1.00 85.75 192 LEU A N 1
ATOM 1500 C CA . LEU A 1 192 ? -0.394 -9.708 22.965 1.00 85.75 192 LEU A CA 1
ATOM 1501 C C . LEU A 1 192 ? -0.627 -8.284 23.448 1.00 85.75 192 LEU A C 1
ATOM 1503 O O . LEU A 1 192 ? -0.706 -7.360 22.642 1.00 85.75 192 LEU A O 1
ATOM 1507 N N . SER A 1 193 ? -0.786 -8.104 24.757 1.00 82.25 193 SER A N 1
ATOM 1508 C CA . SER A 1 193 ? -0.854 -6.762 25.316 1.00 82.25 193 SER A CA 1
ATOM 1509 C C . SER A 1 193 ? -0.277 -6.670 26.720 1.00 82.25 193 SER A C 1
ATOM 1511 O O . SER A 1 193 ? -0.523 -7.532 27.566 1.00 82.25 193 SER A O 1
ATOM 1513 N N . HIS A 1 194 ? 0.430 -5.576 26.991 1.00 81.81 194 HIS A N 1
ATOM 1514 C CA . HIS A 1 194 ? 0.799 -5.171 28.345 1.00 81.81 194 HIS A CA 1
ATOM 1515 C C . HIS A 1 194 ? -0.361 -4.522 29.126 1.00 81.81 194 HIS A C 1
ATOM 1517 O O . HIS A 1 194 ? -0.298 -4.443 30.358 1.00 81.81 194 HIS A O 1
ATOM 1523 N N . ASN A 1 195 ? -1.436 -4.087 28.453 1.00 78.69 195 ASN A N 1
ATOM 1524 C CA . ASN A 1 195 ? -2.621 -3.528 29.102 1.00 78.69 195 ASN A CA 1
ATOM 1525 C C . ASN A 1 195 ? -3.499 -4.653 29.685 1.00 78.69 195 ASN A C 1
ATOM 1527 O O . ASN A 1 195 ? -4.165 -5.403 28.970 1.00 78.69 195 ASN A O 1
ATOM 1531 N N . LYS A 1 196 ? -3.527 -4.741 31.021 1.00 78.81 196 LYS A N 1
ATOM 1532 C CA . LYS A 1 196 ? -4.313 -5.745 31.755 1.00 78.81 196 LYS A CA 1
ATOM 1533 C C . LYS A 1 196 ? -5.822 -5.578 31.582 1.00 78.81 196 LYS A C 1
ATOM 1535 O O . LYS A 1 196 ? -6.521 -6.589 31.630 1.00 78.81 196 LYS A O 1
ATOM 1540 N N . SER A 1 197 ? -6.317 -4.351 31.413 1.00 77.19 197 SER A N 1
ATOM 1541 C CA . SER A 1 197 ? -7.743 -4.085 31.185 1.00 77.19 197 SER A CA 1
ATOM 1542 C C . SER A 1 197 ? -8.177 -4.699 29.859 1.00 77.19 197 SER A C 1
ATOM 1544 O O . SER A 1 197 ? -9.042 -5.575 29.844 1.00 77.19 197 SER A O 1
ATOM 1546 N N . LEU A 1 198 ? -7.465 -4.370 28.777 1.00 76.75 198 LEU A N 1
ATOM 1547 C CA . LEU A 1 198 ? -7.749 -4.893 27.443 1.00 76.75 198 LEU A CA 1
ATOM 1548 C C . LEU A 1 198 ? -7.671 -6.425 27.407 1.00 76.75 198 LEU A C 1
ATOM 1550 O O . LEU A 1 198 ? -8.572 -7.086 26.887 1.00 76.75 198 LEU A O 1
ATOM 1554 N N . ALA A 1 199 ? -6.621 -6.997 28.004 1.00 78.75 199 ALA A N 1
ATOM 1555 C CA . ALA A 1 199 ? -6.460 -8.445 28.095 1.00 78.75 199 ALA A CA 1
ATOM 1556 C C . ALA A 1 199 ? -7.620 -9.108 28.860 1.00 78.75 199 ALA A C 1
ATOM 1558 O O . ALA A 1 199 ? -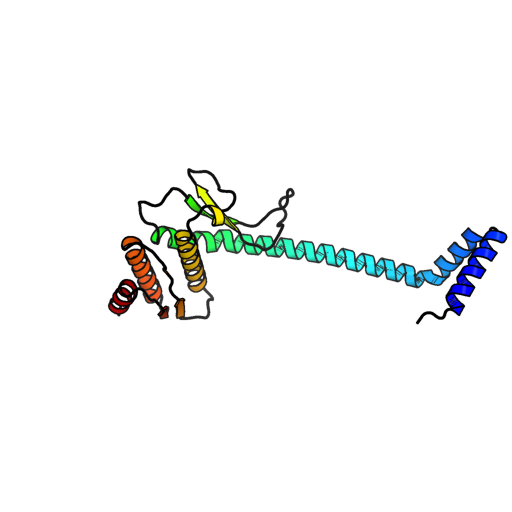8.152 -10.122 28.413 1.00 78.75 199 ALA A O 1
ATOM 1559 N N . SER A 1 200 ? -8.051 -8.517 29.979 1.00 77.69 200 SER A N 1
ATOM 1560 C CA . SER A 1 200 ? -9.167 -9.037 30.783 1.00 77.69 200 SER A CA 1
ATOM 1561 C C . SER A 1 200 ? -10.492 -8.967 30.025 1.00 77.69 200 SER A C 1
ATOM 1563 O O . SER A 1 200 ? -11.240 -9.944 30.003 1.00 77.69 200 SER A O 1
ATOM 1565 N N . SER A 1 201 ? -10.751 -7.843 29.353 1.00 76.12 201 SER A N 1
ATOM 1566 C CA . SER A 1 201 ? -11.940 -7.627 28.523 1.00 76.12 201 SER A CA 1
ATOM 1567 C C . SER A 1 201 ? -12.026 -8.636 27.379 1.00 76.12 201 SER A C 1
ATOM 1569 O O . SER A 1 201 ? -13.104 -9.143 27.087 1.00 76.12 201 SER A O 1
ATOM 1571 N N . CYS A 1 202 ? -10.890 -8.984 26.765 1.00 73.81 202 CYS A N 1
ATOM 1572 C CA . CYS A 1 202 ? -10.840 -9.980 25.695 1.00 73.81 202 CYS A CA 1
ATOM 1573 C C . CYS A 1 202 ? -11.047 -11.414 26.199 1.00 73.81 202 CYS A C 1
ATOM 1575 O O . CYS A 1 202 ? -11.661 -12.208 25.495 1.00 73.81 202 CYS A O 1
ATOM 1577 N N . ILE A 1 203 ? -10.573 -11.757 27.403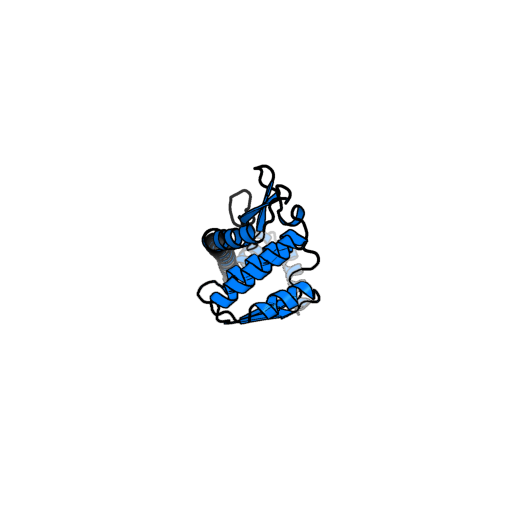 1.00 69.88 203 ILE A N 1
ATOM 1578 C CA . ILE A 1 203 ? -10.802 -13.085 28.001 1.00 69.88 203 ILE A CA 1
ATOM 1579 C C . ILE A 1 203 ? -12.295 -13.313 28.267 1.00 69.88 203 ILE A C 1
ATOM 1581 O O . ILE A 1 203 ? -12.782 -14.408 28.028 1.00 69.88 203 ILE A O 1
ATOM 1585 N N . GLN A 1 204 ? -13.033 -12.283 28.695 1.00 61.06 204 GLN A N 1
ATOM 1586 C CA . GLN A 1 204 ? -14.483 -12.369 28.943 1.00 61.06 204 GLN A CA 1
ATOM 1587 C C . GLN A 1 204 ? -15.338 -12.526 27.672 1.00 61.06 204 GLN A C 1
ATOM 1589 O O . GLN A 1 204 ? -16.557 -12.675 27.764 1.00 61.06 204 GLN A O 1
ATOM 1594 N N . LEU A 1 205 ? -14.733 -12.447 26.483 1.00 57.88 205 LEU A N 1
ATOM 1595 C CA . LEU A 1 205 ? -15.421 -12.709 25.217 1.00 57.88 205 LEU A CA 1
ATOM 1596 C C . LEU A 1 205 ? -15.569 -14.208 24.912 1.00 57.88 205 LEU A C 1
ATOM 1598 O O . LEU A 1 205 ? -16.291 -14.544 23.973 1.00 57.88 205 LEU A O 1
ATOM 1602 N N . TRP A 1 206 ? -14.912 -15.067 25.696 1.00 50.62 206 TRP A N 1
ATOM 1603 C CA . TRP A 1 206 ? -14.910 -16.528 25.598 1.00 50.62 206 TRP A CA 1
ATOM 1604 C C . TRP A 1 206 ? -15.558 -17.154 26.837 1.00 50.62 206 TRP A C 1
ATOM 1606 O O . TRP A 1 206 ? -16.091 -18.277 26.698 1.00 50.62 206 TRP A O 1
#

Sequence (206 aa):
WVSPMSDANEILKHELDAVAGTEDISILIDLVEKQKEIKKSFDIEAILEGLKELRKTVDQYVGVKMLDAVTKEMTTDVMNWYDQIRTTGDPDVHFSGFDMDRTKKGDIKSRRVQVKASSYGKDLVSAVSSLSESKLNALGICLSIATNLKSGCPFGFLFIDDPIQSLDEEHEAQFVGILRKLVDNEKQIILLSHNKSLASSCIQLW